Protein AF-A0AAV6I9L0-F1 (afdb_monomer_lite)

Radius of gyration: 26.24 Å; chains: 1; bounding box: 48×73×58 Å

Foldseek 3Di:
DDPVVVVVVVVPDDPVVCVVVVVVVVVVVVVVVVVVVPPDPPPDPPVQQDDQAQLQLLLVLLVPADPLLLVLCVVLQQNLQSPRPDRDDDSVVVVQQVVQADPVQCWGCDPNDTDRDDLVNVCVNRRHDSDDDDFFLDDDVVLCVVVCVLQVHDPFGFRQLVSLSVCSNPDNDNDLNNQLSSVQNCCCNPVPPDPDRGGGSSCSSRSCVSPVVPD

Sequence (215 aa):
MSMSEIREKWKALGDKAKQKYIEKAKLSSEAYKEQKVKVDPQENSKETFITRTQLKTACDIIRNLEPQQVESVKAMGFGGLLRLKCTRLDRKLCEQLVSKFDPISLCLYVHGKSPIITPLDVHHILGLPCEGKRVILKGDISEILPLCETHCVGAQGSIPLRHLEKYVRNTEDNDDNFKVAFVLFIMGAVLCPTSELGVNRRFLHAVRTCLLLVN

pLDDT: mean 86.22, std 11.5, range [42.28, 97.81]

Secondary structure (DSSP, 8-state):
--HHHHHHHHHHS-HHHHHHHHHHHHHHHHHHHHHHHTS-TTS-----------HHHHHHHHHT--HHHHHHHHHTT-TTGGG-------HHHHHHHHHTEETTTTEE-BTTB-PBP-HHHHHHHH----SSSPPP----GGGTHHHHHHTT--TT-EEEHHHHHHHHHH----SHHHHHHHHHHHIIIIIS--SSSEEETTHHHHHIIIIIS--

Structure (mmCIF, N/CA/C/O backbone):
data_AF-A0AAV6I9L0-F1
#
_entry.id   AF-A0AAV6I9L0-F1
#
loop_
_atom_site.group_PDB
_atom_site.id
_atom_site.type_symbol
_atom_site.label_atom_id
_atom_site.label_alt_id
_atom_site.label_comp_id
_atom_site.label_asym_id
_atom_site.label_entity_id
_atom_site.label_seq_id
_atom_site.pdbx_PDB_ins_code
_atom_site.Cartn_x
_atom_site.Cartn_y
_atom_site.Cartn_z
_atom_site.occupancy
_atom_site.B_iso_or_equiv
_atom_site.auth_seq_id
_atom_site.auth_comp_id
_atom_site.auth_asym_id
_atom_site.auth_atom_id
_atom_site.pdbx_PDB_model_num
ATOM 1 N N . MET A 1 1 ? -24.968 45.750 12.662 1.00 60.75 1 MET A N 1
ATOM 2 C CA . MET A 1 1 ? -23.624 46.172 13.103 1.00 60.75 1 MET A CA 1
ATOM 3 C C . MET A 1 1 ? -22.648 45.104 12.647 1.00 60.75 1 MET A C 1
ATOM 5 O O . MET A 1 1 ? -22.862 43.941 12.974 1.00 60.75 1 MET A O 1
ATOM 9 N N . SER A 1 2 ? -21.677 45.459 11.816 1.00 83.56 2 SER A N 1
ATOM 10 C CA . SER A 1 2 ? -20.717 44.508 11.243 1.00 83.56 2 SER A CA 1
ATOM 11 C C . SER A 1 2 ? -19.644 44.097 12.267 1.00 83.56 2 SER A C 1
ATOM 13 O O . SER A 1 2 ? -19.413 44.783 13.265 1.00 83.56 2 SER A O 1
ATOM 15 N N . MET A 1 3 ? -18.969 42.964 12.041 1.00 74.25 3 MET A N 1
ATOM 16 C CA . MET A 1 3 ? -17.886 42.491 12.924 1.00 74.25 3 MET A CA 1
ATOM 17 C C . MET A 1 3 ? -16.725 43.491 13.025 1.00 74.25 3 MET A C 1
ATOM 19 O O . MET A 1 3 ? -16.095 43.606 14.078 1.00 74.25 3 MET A O 1
ATOM 23 N N . SER A 1 4 ? -16.464 44.243 11.954 1.00 82.38 4 SER A N 1
ATOM 24 C CA . SER A 1 4 ? -15.479 45.326 11.941 1.00 82.38 4 SER A CA 1
ATOM 25 C C . SER A 1 4 ? -15.913 46.495 12.831 1.00 82.38 4 SER A C 1
ATOM 27 O O . SER A 1 4 ? -15.122 46.948 13.654 1.00 82.38 4 SER A O 1
ATOM 29 N N . GLU A 1 5 ? -17.177 46.922 12.764 1.00 88.31 5 GLU A N 1
ATOM 30 C CA . GLU A 1 5 ? -17.724 47.982 13.630 1.00 88.31 5 GLU A CA 1
ATOM 31 C C . GLU A 1 5 ? -17.700 47.607 15.118 1.00 88.31 5 GLU A C 1
ATOM 33 O O . GLU A 1 5 ? -17.384 48.442 15.966 1.00 88.31 5 GLU A O 1
ATOM 38 N N . ILE A 1 6 ? -18.015 46.351 15.453 1.00 86.56 6 ILE A N 1
ATOM 39 C CA . ILE A 1 6 ? -17.949 45.843 16.834 1.00 86.56 6 ILE A CA 1
ATOM 40 C C . ILE A 1 6 ? -16.511 45.912 17.358 1.00 86.56 6 ILE A C 1
ATOM 42 O O . ILE A 1 6 ? -16.283 46.338 18.492 1.00 86.56 6 ILE A O 1
ATOM 46 N N . ARG A 1 7 ? -15.535 45.521 16.530 1.00 84.88 7 ARG A N 1
ATOM 47 C CA . ARG A 1 7 ? -14.116 45.509 16.898 1.00 84.88 7 ARG A CA 1
ATOM 48 C C . ARG A 1 7 ? -13.577 46.912 17.161 1.00 84.88 7 ARG A C 1
ATOM 50 O O . ARG A 1 7 ? -12.849 47.099 18.134 1.00 84.88 7 ARG A O 1
ATOM 57 N N . GLU A 1 8 ? -13.942 47.887 16.337 1.00 89.50 8 GLU A N 1
ATOM 58 C CA . GLU A 1 8 ? -13.507 49.275 16.531 1.00 89.50 8 GLU A CA 1
ATOM 59 C C . GLU A 1 8 ? -14.165 49.909 17.763 1.00 89.50 8 GLU A C 1
ATOM 61 O O . GLU A 1 8 ? -13.477 50.510 18.589 1.00 89.50 8 GLU A O 1
ATOM 66 N N . LYS A 1 9 ? -15.461 49.657 17.989 1.00 88.56 9 LYS A N 1
ATOM 67 C CA . LYS A 1 9 ? -16.139 50.071 19.229 1.00 88.56 9 LYS A CA 1
ATOM 68 C C . LYS A 1 9 ? -15.516 49.433 20.473 1.00 88.56 9 LYS A C 1
ATOM 70 O O . LYS A 1 9 ? -15.388 50.099 21.495 1.00 88.56 9 LYS A O 1
ATOM 75 N N . TRP A 1 10 ? -15.083 48.173 20.394 1.00 87.06 10 TRP A N 1
ATOM 76 C CA . TRP A 1 10 ? -14.377 47.507 21.491 1.00 87.06 10 TRP A CA 1
ATOM 77 C C . TRP A 1 10 ? -13.022 48.151 21.795 1.00 87.06 10 TRP A C 1
ATOM 79 O O . TRP A 1 10 ? -12.683 48.352 22.961 1.00 87.06 10 TRP A O 1
ATOM 89 N N . LYS A 1 11 ? -12.245 48.506 20.765 1.00 89.50 11 LYS A N 1
ATOM 90 C CA . LYS A 1 11 ? -10.953 49.185 20.947 1.00 89.50 11 LYS A CA 1
ATOM 91 C C . LYS A 1 11 ? -11.118 50.552 21.609 1.00 89.50 11 LYS A C 1
ATOM 93 O O . LYS A 1 11 ? -10.341 50.858 22.508 1.00 89.50 11 LYS A O 1
ATOM 98 N N . ALA A 1 12 ? -12.151 51.303 21.223 1.00 90.12 12 ALA A N 1
ATOM 99 C CA . ALA A 1 12 ? -12.450 52.636 21.745 1.00 90.12 12 ALA A CA 1
ATOM 100 C C . ALA A 1 12 ? -12.989 52.659 23.193 1.00 90.12 12 ALA A C 1
ATOM 102 O O . ALA A 1 12 ? -13.044 53.723 23.807 1.00 90.12 12 ALA A O 1
ATOM 103 N N . LEU A 1 13 ? -13.388 51.515 23.765 1.00 90.06 13 LEU A N 1
ATOM 104 C CA . LEU A 1 13 ? -13.828 51.440 25.164 1.00 90.06 13 LEU A CA 1
ATOM 105 C C . LEU A 1 13 ? -12.639 51.560 26.132 1.00 90.06 13 LEU A C 1
ATOM 107 O O . LEU A 1 13 ? -11.637 50.856 25.993 1.00 90.06 13 LEU A O 1
ATOM 111 N N . GLY A 1 14 ? -12.788 52.391 27.165 1.00 87.44 14 GLY A N 1
ATOM 112 C CA . GLY A 1 14 ? -11.835 52.471 28.276 1.00 87.44 14 GLY A CA 1
ATOM 113 C C . GLY A 1 14 ? -11.873 51.238 29.188 1.00 87.44 14 GLY A C 1
ATOM 114 O O . GLY A 1 14 ? -12.862 50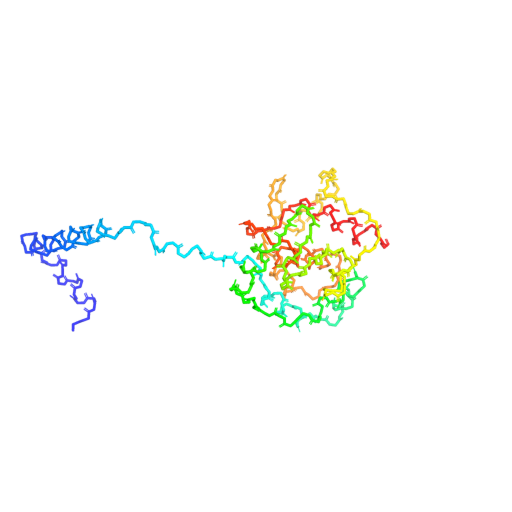.499 29.225 1.00 87.44 14 GLY A O 1
ATOM 115 N N . ASP A 1 15 ? -10.812 51.032 29.966 1.00 83.19 15 ASP A N 1
ATOM 116 C CA . ASP A 1 15 ? -10.597 49.801 30.746 1.00 83.19 15 ASP A CA 1
ATOM 117 C C . ASP A 1 15 ? -11.713 49.516 31.760 1.00 83.19 15 ASP A C 1
ATOM 119 O O . ASP A 1 15 ? -12.193 48.386 31.857 1.00 83.19 15 ASP A O 1
ATOM 123 N N . LYS A 1 16 ? -12.236 50.553 32.433 1.00 85.31 16 LYS A N 1
ATOM 124 C CA . LYS A 1 16 ? -13.390 50.420 33.345 1.00 85.31 16 LYS A CA 1
ATOM 125 C C . LYS A 1 16 ? -14.644 49.885 32.647 1.00 85.31 16 LYS A C 1
ATOM 127 O O . LYS A 1 16 ? -15.387 49.108 33.237 1.00 85.31 16 LYS A O 1
ATOM 132 N N . ALA A 1 17 ? -14.881 50.278 31.395 1.00 84.81 17 ALA A N 1
ATOM 133 C CA . ALA A 1 17 ? -16.043 49.823 30.635 1.00 84.81 17 ALA A CA 1
ATOM 134 C C . ALA A 1 17 ? -15.852 48.395 30.097 1.00 84.81 17 ALA A C 1
ATOM 136 O O . ALA A 1 17 ? -16.816 47.632 30.020 1.00 84.81 17 ALA A O 1
ATOM 137 N N . LYS A 1 18 ? -14.608 48.006 29.780 1.00 90.19 18 LYS A N 1
ATOM 138 C CA . LYS A 1 18 ? -14.242 46.629 29.401 1.00 90.19 18 LYS A CA 1
ATOM 139 C C . LYS A 1 18 ? -14.365 45.653 30.572 1.00 90.19 18 LYS A C 1
ATOM 141 O O . LYS A 1 18 ? -14.729 44.497 30.352 1.00 90.19 18 LYS A O 1
ATOM 146 N N . GLN A 1 19 ? -14.138 46.120 31.801 1.00 89.75 19 GLN A N 1
ATOM 147 C CA . GLN A 1 19 ? -14.126 45.291 33.008 1.00 89.75 19 GLN A CA 1
ATOM 148 C C . GLN A 1 19 ? -15.400 44.454 33.183 1.00 89.75 19 GLN A C 1
ATOM 150 O O . GLN A 1 19 ? -15.307 43.255 33.431 1.00 89.75 19 GLN A O 1
ATOM 155 N N . LYS A 1 20 ? -16.581 45.040 32.943 1.00 91.62 20 LYS A N 1
ATOM 156 C CA . LYS A 1 20 ? -17.872 44.332 33.031 1.00 91.62 20 LYS A CA 1
ATOM 157 C C . LYS A 1 20 ? -17.961 43.134 32.075 1.00 91.62 20 LYS A C 1
ATOM 159 O O . LYS A 1 20 ? -18.544 42.105 32.410 1.00 91.62 20 LYS A O 1
ATOM 164 N N . TYR A 1 21 ? -17.398 43.256 30.874 1.00 89.44 21 TYR A N 1
ATOM 165 C CA . TYR A 1 21 ? -17.397 42.174 29.885 1.00 89.44 21 TYR A CA 1
ATOM 166 C C . TYR A 1 21 ? -16.369 41.098 30.230 1.00 89.44 21 TYR A C 1
ATOM 168 O O . TYR A 1 21 ? -16.647 39.913 30.063 1.00 89.44 21 TYR A O 1
ATOM 176 N N . ILE A 1 22 ? -15.208 41.507 30.747 1.00 88.44 22 ILE A N 1
ATOM 177 C CA . ILE A 1 22 ? -14.152 40.596 31.202 1.00 88.44 22 ILE A CA 1
ATOM 178 C C . ILE A 1 22 ? -14.647 39.760 32.386 1.00 88.44 22 ILE A C 1
ATOM 180 O O . ILE A 1 22 ? -14.461 38.547 32.399 1.00 88.44 22 ILE A O 1
ATOM 184 N N . GLU A 1 23 ? -15.318 40.382 33.352 1.00 91.62 23 GLU A N 1
ATOM 185 C CA . GLU A 1 23 ? -15.897 39.701 34.511 1.00 91.62 23 GLU A CA 1
ATOM 186 C C . GLU A 1 23 ? -16.984 38.705 34.091 1.00 91.62 23 GLU A C 1
ATOM 188 O O . GLU A 1 23 ? -16.944 37.540 34.482 1.00 91.62 23 GLU A O 1
ATOM 193 N N . LYS A 1 24 ? -17.884 39.105 33.183 1.00 91.69 24 LYS A N 1
ATOM 194 C CA . LYS A 1 24 ? -18.888 38.195 32.614 1.00 91.69 24 LYS A CA 1
ATOM 195 C C . LYS A 1 24 ? -18.252 37.015 31.865 1.00 91.69 24 LYS A C 1
ATOM 197 O O . LYS A 1 24 ? -18.750 35.895 31.956 1.00 91.69 24 LYS A O 1
ATOM 202 N N . ALA A 1 25 ? -17.153 37.245 31.146 1.00 88.94 25 ALA A N 1
ATOM 203 C CA . ALA A 1 25 ? -16.408 36.187 30.466 1.00 88.94 25 ALA A CA 1
ATOM 204 C C . ALA A 1 25 ? -15.718 35.232 31.455 1.00 88.94 25 ALA A C 1
ATOM 206 O O . ALA A 1 25 ? -15.715 34.024 31.222 1.00 88.94 25 ALA A O 1
ATOM 207 N N . LYS A 1 26 ? -15.182 35.746 32.572 1.00 91.69 26 LYS A N 1
ATOM 208 C CA . LYS A 1 26 ? -14.617 34.924 33.654 1.00 91.69 26 LYS A CA 1
ATOM 209 C C . LYS A 1 26 ? -15.680 34.044 34.307 1.00 91.69 26 LYS A C 1
ATOM 211 O O . LYS A 1 26 ? -15.499 32.832 34.322 1.00 91.69 26 LYS A O 1
ATOM 216 N N . LEU A 1 27 ? -16.813 34.623 34.708 1.00 90.25 27 LEU A N 1
ATOM 217 C CA . LEU A 1 27 ? -17.941 33.879 35.284 1.00 90.25 27 LEU A CA 1
ATOM 218 C C . LEU A 1 27 ? -18.456 32.792 34.328 1.00 90.25 27 LEU A C 1
ATOM 220 O O . LEU A 1 27 ? -18.696 31.659 34.732 1.00 90.25 27 LEU A O 1
ATOM 224 N N . SER A 1 28 ? -18.569 33.104 33.033 1.00 86.62 28 SER A N 1
ATOM 225 C CA . SER A 1 28 ? -18.955 32.114 32.020 1.00 86.62 28 SER A CA 1
ATOM 226 C C . SER A 1 28 ? -17.911 31.003 31.843 1.00 86.62 28 SER A C 1
ATOM 228 O O . SER A 1 28 ? -18.279 29.865 31.556 1.00 86.62 28 SER A O 1
ATOM 230 N N . SER A 1 29 ? -16.621 31.319 31.983 1.00 83.69 29 SER A N 1
ATOM 231 C CA . SER A 1 29 ? -15.520 30.350 31.911 1.00 83.69 29 SER A CA 1
ATOM 232 C C . SER A 1 29 ? -15.508 29.422 33.126 1.00 83.69 29 SER A C 1
ATOM 234 O O . SER A 1 29 ? -15.312 28.216 32.982 1.00 83.69 29 SER A O 1
ATOM 236 N N . GLU A 1 30 ? -15.770 29.960 34.315 1.00 87.75 30 GLU A N 1
ATOM 237 C CA . GLU A 1 30 ? -15.902 29.201 35.562 1.00 87.75 30 GLU A CA 1
ATOM 238 C C . GLU A 1 30 ? -17.118 28.269 35.516 1.00 87.75 30 GLU A C 1
ATOM 240 O O . GLU A 1 30 ? -16.960 27.068 35.725 1.00 87.75 30 GLU A O 1
ATOM 245 N N . ALA A 1 31 ? -18.282 28.763 35.084 1.00 85.38 31 ALA A N 1
ATOM 246 C CA . ALA A 1 31 ? -19.476 27.937 34.891 1.00 85.38 31 ALA A CA 1
ATOM 247 C C . ALA A 1 31 ? -19.258 26.796 33.874 1.00 85.38 31 ALA A C 1
ATOM 249 O O . ALA A 1 31 ? -19.719 25.672 34.082 1.00 85.38 31 ALA A O 1
ATOM 250 N N . TYR A 1 32 ? -18.516 27.049 32.787 1.00 79.00 32 TYR A N 1
ATOM 251 C CA . TYR A 1 32 ? -18.143 26.009 31.821 1.00 79.00 32 TYR A CA 1
ATOM 252 C C . TYR A 1 32 ? -17.208 24.957 32.434 1.00 79.00 32 TYR A C 1
ATOM 254 O O . TYR A 1 32 ? -17.380 23.763 32.188 1.00 79.00 32 TYR A O 1
ATOM 262 N N . LYS A 1 33 ? -16.233 25.372 33.256 1.00 81.38 33 LYS A N 1
ATOM 263 C CA . LYS A 1 33 ? -15.344 24.446 33.978 1.00 81.38 33 LYS A CA 1
ATOM 264 C C . LYS A 1 33 ? -16.124 23.585 34.970 1.00 81.38 33 LYS A C 1
ATOM 266 O O . LYS A 1 33 ? -15.912 22.378 34.990 1.00 81.38 33 LYS A O 1
ATOM 271 N N . GLU A 1 34 ? -17.052 24.166 35.725 1.00 76.81 34 GLU A N 1
ATOM 272 C CA . GLU A 1 34 ? -17.903 23.429 36.668 1.00 76.81 34 GLU A CA 1
ATOM 273 C C . GLU A 1 34 ? -18.828 22.425 35.972 1.00 76.81 34 GLU A C 1
ATOM 275 O O . GLU A 1 34 ? -19.003 21.310 36.464 1.00 76.81 34 GLU A O 1
ATOM 280 N N . GLN A 1 35 ? -19.379 22.769 34.802 1.00 70.44 35 GLN A N 1
ATOM 281 C CA . GLN A 1 35 ? -20.121 21.809 33.977 1.00 70.44 35 GLN A CA 1
ATOM 282 C C . GLN A 1 35 ? -19.226 20.670 33.482 1.00 70.44 35 GLN A C 1
ATOM 284 O O . GLN A 1 35 ? -19.643 19.515 33.508 1.00 70.44 35 GLN A O 1
ATOM 289 N N . LYS A 1 36 ? -17.987 20.969 33.074 1.00 61.16 36 LYS A N 1
ATOM 290 C CA . LYS A 1 36 ? -17.027 19.962 32.600 1.00 61.16 36 LYS A CA 1
ATOM 291 C C . LYS A 1 36 ? -16.592 18.981 33.692 1.00 61.16 36 LYS A C 1
ATOM 293 O O . LYS A 1 36 ? -16.341 17.826 33.381 1.00 61.16 36 LYS A O 1
ATOM 298 N N . VAL A 1 37 ? -16.509 19.432 34.946 1.00 59.19 37 VAL A N 1
ATOM 299 C CA . VAL A 1 37 ? -16.137 18.594 36.103 1.00 59.19 37 VAL A CA 1
ATOM 300 C C . VAL A 1 37 ? -17.264 17.628 36.500 1.00 59.19 37 VAL A C 1
ATOM 302 O O . VAL A 1 37 ? -16.989 16.584 37.077 1.00 59.19 37 VAL A O 1
ATOM 305 N N . LYS A 1 38 ? -18.526 17.934 36.163 1.00 56.81 38 LYS A N 1
ATOM 306 C CA . LYS A 1 38 ? -19.691 17.076 36.460 1.00 56.81 38 LYS A CA 1
ATOM 307 C C . LYS A 1 38 ? -19.966 15.994 35.411 1.00 56.81 38 LYS A C 1
ATOM 309 O O . LYS A 1 38 ? -20.842 15.164 35.629 1.00 56.81 38 LYS A O 1
ATOM 314 N N . VAL A 1 39 ? -19.257 16.001 34.282 1.00 51.09 39 VAL A N 1
ATOM 315 C CA . VAL A 1 39 ? -19.327 14.911 33.304 1.00 51.09 39 VAL A CA 1
ATOM 316 C C . VAL A 1 39 ? -18.312 13.856 33.726 1.00 51.09 39 VAL A C 1
ATOM 318 O O . VAL A 1 39 ? -17.108 14.075 33.611 1.00 51.09 39 VAL A O 1
ATOM 321 N N . ASP A 1 40 ? -18.812 12.740 34.249 1.00 45.75 40 ASP A N 1
ATOM 322 C CA . ASP A 1 40 ? -18.020 11.561 34.594 1.00 45.75 40 ASP A CA 1
ATOM 323 C C . ASP A 1 40 ? -17.122 11.151 33.399 1.00 45.75 40 ASP A C 1
ATOM 325 O O . ASP A 1 40 ? -17.637 10.978 32.286 1.00 45.75 40 ASP A O 1
ATOM 329 N N . PRO A 1 41 ? -15.788 11.030 33.560 1.00 50.59 41 PRO A N 1
ATOM 330 C CA . PRO A 1 41 ? -14.880 10.690 32.464 1.00 50.59 41 PRO A CA 1
ATOM 331 C C . PRO A 1 41 ? -15.111 9.311 31.825 1.00 50.59 41 PRO A C 1
ATOM 333 O O . PRO A 1 41 ? -14.480 9.023 30.808 1.00 50.59 41 PRO A O 1
ATOM 336 N N . GLN A 1 42 ? -15.957 8.447 32.396 1.00 53.12 42 GLN A N 1
ATOM 337 C CA . GLN A 1 42 ? -15.999 7.029 32.025 1.00 53.12 42 GLN A CA 1
ATOM 338 C C . GLN A 1 42 ? -17.011 6.592 30.954 1.00 53.12 42 GLN A C 1
ATOM 340 O O . GLN A 1 42 ? -17.016 5.409 30.633 1.00 53.12 42 GLN A O 1
ATOM 345 N N . GLU A 1 43 ? -17.795 7.467 30.309 1.00 50.22 43 GLU A N 1
ATOM 346 C CA . GLU A 1 43 ? -18.837 6.960 29.383 1.00 50.22 43 GLU A CA 1
ATOM 347 C C . GLU A 1 43 ? -18.986 7.648 28.016 1.00 50.22 43 GLU A C 1
ATOM 349 O O . GLU A 1 43 ? -20.038 7.563 27.385 1.00 50.22 43 GLU A O 1
ATOM 354 N N . ASN A 1 44 ? -17.944 8.302 27.481 1.00 43.72 44 ASN A N 1
ATOM 355 C CA . ASN A 1 44 ? -18.025 8.793 26.093 1.00 43.72 44 ASN A CA 1
ATOM 356 C C . ASN A 1 44 ? -16.704 8.977 25.330 1.00 43.72 44 ASN A C 1
ATOM 358 O O . ASN A 1 44 ? -16.652 9.756 24.375 1.00 43.72 44 ASN A O 1
ATOM 362 N N . SER A 1 45 ? -15.643 8.227 25.639 1.00 47.38 45 SER A N 1
ATOM 363 C CA . SER A 1 45 ? -14.615 8.009 24.617 1.00 47.38 45 SER A CA 1
ATOM 364 C C . SER A 1 45 ? -15.124 6.930 23.665 1.00 47.38 45 SER A C 1
ATOM 366 O O . SER A 1 45 ? -14.767 5.761 23.781 1.00 47.38 45 SER A O 1
ATOM 368 N N . LYS A 1 46 ? -15.978 7.305 22.706 1.00 55.97 46 LYS A N 1
ATOM 369 C CA . LYS A 1 46 ? -16.078 6.521 21.471 1.00 55.97 46 LYS A CA 1
ATOM 370 C C . LYS A 1 46 ? -14.687 6.566 20.852 1.00 55.97 46 LYS A C 1
ATOM 372 O O . LYS A 1 46 ? -14.375 7.529 20.152 1.00 55.97 46 LYS A O 1
ATOM 377 N N . GLU A 1 47 ? -13.830 5.605 21.188 1.00 55.91 47 GLU A N 1
ATOM 378 C CA . GLU A 1 47 ? -12.543 5.435 20.532 1.00 55.91 47 GLU A CA 1
ATOM 379 C C . GLU A 1 47 ? -12.844 5.312 19.046 1.00 55.91 47 GLU A C 1
ATOM 381 O O . GLU A 1 47 ? -13.452 4.355 18.573 1.00 55.91 47 GLU A O 1
ATOM 386 N N . THR A 1 48 ? -12.558 6.372 18.297 1.00 61.72 48 THR A N 1
ATOM 387 C CA . THR A 1 48 ? -12.883 6.376 16.882 1.00 61.72 48 THR A CA 1
ATOM 388 C C . THR A 1 48 ? -11.925 5.410 16.209 1.00 61.72 48 THR A C 1
ATOM 390 O O . THR A 1 48 ? -10.725 5.677 16.175 1.00 61.72 48 THR A O 1
ATOM 393 N N . PHE A 1 49 ? -12.440 4.316 15.650 1.00 72.50 49 PHE A N 1
ATOM 394 C CA . PHE A 1 49 ? -11.673 3.451 14.761 1.00 72.50 49 PHE A CA 1
ATOM 395 C C . PHE A 1 49 ? -11.189 4.278 13.555 1.00 72.50 49 PHE A C 1
ATOM 397 O O . PHE A 1 49 ? -11.971 4.663 12.675 1.00 72.50 49 PHE A O 1
ATOM 404 N N . ILE A 1 50 ? -9.900 4.633 13.549 1.00 74.69 50 ILE A N 1
ATOM 405 C CA . ILE A 1 50 ? -9.270 5.440 12.498 1.00 74.69 50 ILE A CA 1
ATOM 406 C C . ILE A 1 50 ? -8.589 4.506 11.503 1.00 74.69 50 ILE A C 1
ATOM 408 O O . ILE A 1 50 ? -7.674 3.764 11.846 1.00 74.69 50 ILE A O 1
ATOM 412 N N . THR A 1 51 ? -8.972 4.616 10.233 1.00 79.56 51 THR A N 1
ATOM 413 C CA . THR A 1 51 ? -8.273 3.958 9.126 1.00 79.56 51 THR A CA 1
ATOM 414 C C . THR A 1 51 ? -7.318 4.949 8.468 1.00 79.56 51 THR A C 1
ATOM 416 O O . THR A 1 51 ? -7.743 6.042 8.086 1.00 79.56 51 THR A O 1
ATOM 419 N N . ARG A 1 52 ? -6.054 4.572 8.266 1.00 83.56 52 ARG A N 1
ATOM 420 C CA . ARG A 1 52 ? -5.081 5.374 7.495 1.00 83.56 52 ARG A CA 1
ATOM 421 C C . ARG A 1 52 ? -5.074 5.070 5.995 1.00 83.56 52 ARG A C 1
ATOM 423 O O . ARG A 1 52 ? -4.384 5.743 5.242 1.00 83.56 52 ARG A O 1
ATOM 430 N N . THR A 1 53 ? -5.876 4.098 5.570 1.00 86.00 53 THR A N 1
ATOM 431 C CA . THR A 1 53 ? -6.017 3.723 4.163 1.00 86.00 53 THR A CA 1
ATOM 432 C C . THR A 1 53 ? -6.518 4.909 3.320 1.00 86.00 53 THR A C 1
ATOM 434 O O . THR A 1 53 ? -7.439 5.626 3.719 1.00 86.00 53 THR A O 1
ATOM 437 N N . GLN A 1 54 ? -5.949 5.095 2.132 1.00 90.62 54 GLN A N 1
ATOM 438 C CA . GLN A 1 54 ? -6.314 6.126 1.156 1.00 90.62 54 GLN A CA 1
ATOM 439 C C . GLN A 1 54 ? -7.004 5.507 -0.070 1.00 90.62 54 GLN A C 1
ATOM 441 O O . GLN A 1 54 ? -6.695 5.834 -1.213 1.00 90.62 54 GLN A O 1
ATOM 446 N N . LEU A 1 55 ? -7.963 4.604 0.165 1.00 91.81 55 LEU A N 1
ATOM 447 C CA . LEU A 1 55 ? -8.655 3.833 -0.879 1.00 91.81 55 LEU A CA 1
ATOM 448 C C . LEU A 1 55 ? -9.266 4.698 -1.982 1.00 91.81 55 LEU A C 1
ATOM 450 O O . LEU A 1 55 ? -9.151 4.357 -3.156 1.00 91.81 55 LEU A O 1
ATOM 454 N N . LYS A 1 56 ? -9.899 5.822 -1.621 1.00 94.19 56 LYS A N 1
ATOM 455 C CA . LYS A 1 56 ? -10.440 6.760 -2.609 1.00 94.19 56 LYS A CA 1
ATOM 456 C C . LYS A 1 56 ? -9.331 7.278 -3.528 1.00 94.19 56 LYS A C 1
ATOM 458 O O . LYS A 1 56 ? -9.445 7.130 -4.737 1.00 94.19 56 LYS A O 1
ATOM 463 N N . THR A 1 57 ? -8.256 7.809 -2.949 1.00 94.62 57 THR A N 1
ATOM 464 C CA . THR A 1 57 ? -7.099 8.325 -3.690 1.00 94.62 57 THR A CA 1
ATOM 465 C C . THR A 1 57 ? -6.482 7.256 -4.585 1.00 94.62 57 THR A C 1
ATOM 467 O O . THR A 1 57 ? -6.209 7.526 -5.750 1.00 94.62 57 THR A O 1
ATOM 470 N N . ALA A 1 58 ? -6.317 6.034 -4.072 1.00 95.44 58 ALA A N 1
ATOM 471 C CA . ALA A 1 58 ? -5.779 4.921 -4.843 1.00 95.44 58 ALA A CA 1
ATOM 472 C C . ALA A 1 58 ? -6.681 4.534 -6.019 1.00 95.44 58 ALA A C 1
ATOM 474 O O . ALA A 1 58 ? -6.193 4.410 -7.137 1.00 95.44 58 ALA A O 1
ATOM 475 N N . CYS A 1 59 ? -7.994 4.421 -5.803 1.00 95.62 59 CYS A N 1
ATOM 476 C CA . CYS A 1 59 ? -8.943 4.179 -6.890 1.00 95.62 59 CYS A CA 1
ATOM 477 C C . CYS A 1 59 ? -8.916 5.305 -7.931 1.00 95.62 59 CYS A C 1
ATOM 479 O O . CYS A 1 59 ? -9.026 5.040 -9.123 1.00 95.62 59 CYS A O 1
ATOM 481 N N . ASP A 1 60 ? -8.791 6.557 -7.491 1.00 95.69 60 ASP A N 1
ATOM 482 C CA . ASP A 1 60 ? -8.738 7.706 -8.392 1.00 95.69 60 ASP A CA 1
ATOM 483 C C . ASP A 1 60 ? -7.448 7.699 -9.222 1.00 95.69 60 ASP A C 1
ATOM 485 O O . ASP A 1 60 ? -7.507 7.990 -10.408 1.00 95.69 60 ASP A O 1
ATOM 489 N N . ILE A 1 61 ? -6.301 7.323 -8.652 1.00 96.31 61 ILE A N 1
ATOM 490 C CA . ILE A 1 61 ? -5.061 7.126 -9.421 1.00 96.31 61 ILE A CA 1
ATOM 491 C C . ILE A 1 61 ? -5.223 5.993 -10.431 1.00 96.31 61 ILE A C 1
ATOM 493 O O . ILE A 1 61 ? -4.990 6.199 -11.613 1.00 96.31 61 ILE A O 1
ATOM 497 N N . ILE A 1 62 ? -5.678 4.822 -9.979 1.00 96.19 62 ILE A N 1
ATOM 498 C CA . ILE A 1 62 ? -5.808 3.620 -10.813 1.00 96.19 62 ILE A CA 1
ATOM 499 C C . ILE A 1 62 ? -6.692 3.871 -12.042 1.00 96.19 62 ILE A C 1
ATOM 501 O O . ILE A 1 62 ? -6.388 3.381 -13.125 1.00 96.19 62 ILE A O 1
ATOM 505 N N . ARG A 1 63 ? -7.776 4.643 -11.892 1.00 95.62 63 ARG A N 1
ATOM 506 C CA . ARG A 1 63 ? -8.686 4.979 -13.001 1.00 95.62 63 ARG A CA 1
ATOM 507 C C . ARG A 1 63 ? -8.090 5.927 -14.038 1.00 95.62 63 ARG A C 1
ATOM 509 O O . ARG A 1 63 ? -8.609 5.961 -15.145 1.00 95.62 63 ARG A O 1
ATOM 516 N N . ASN A 1 64 ? -7.074 6.702 -13.667 1.00 96.19 64 ASN A N 1
ATOM 517 C CA . ASN A 1 64 ? -6.450 7.710 -14.524 1.00 96.19 64 ASN A CA 1
ATOM 518 C C . ASN A 1 64 ? -5.052 7.283 -15.002 1.00 96.19 64 ASN A C 1
ATOM 520 O O . ASN A 1 64 ? -4.294 8.129 -15.456 1.00 96.19 64 ASN A O 1
ATOM 524 N N . LEU A 1 65 ? -4.691 6.003 -14.861 1.00 97.31 65 LEU A N 1
ATOM 525 C CA . LEU A 1 65 ? -3.454 5.484 -15.437 1.00 97.31 65 LEU A CA 1
ATOM 526 C C . LEU A 1 65 ? -3.563 5.436 -16.961 1.00 97.31 65 LEU A C 1
ATOM 528 O O . LEU A 1 65 ? -4.569 4.968 -17.501 1.00 97.31 65 LEU A O 1
ATOM 532 N N . GLU A 1 66 ? -2.490 5.833 -17.634 1.00 97.00 66 GLU A N 1
ATOM 533 C CA . GLU A 1 66 ? -2.375 5.712 -19.083 1.00 97.00 66 GLU A CA 1
ATOM 534 C C . GLU A 1 66 ? -2.350 4.235 -19.517 1.00 97.00 66 GLU A C 1
ATOM 536 O O . GLU A 1 66 ? -1.904 3.366 -18.756 1.00 97.00 66 GLU A O 1
ATOM 541 N N . PRO A 1 67 ? -2.763 3.895 -20.754 1.00 97.31 67 PRO A N 1
ATOM 542 C CA . PRO A 1 67 ? -2.790 2.508 -21.221 1.00 97.31 67 PRO A CA 1
ATOM 543 C C . PRO A 1 67 ? -1.450 1.777 -21.053 1.00 97.31 67 PRO A C 1
ATOM 545 O O . PRO A 1 67 ? -1.415 0.617 -20.647 1.00 97.31 67 PRO A O 1
ATOM 548 N N . GLN A 1 68 ? -0.333 2.466 -21.296 1.00 97.50 68 GLN A N 1
ATOM 549 C CA . GLN A 1 68 ? 1.005 1.890 -21.144 1.00 97.50 68 GLN A CA 1
ATOM 550 C C . GLN A 1 68 ? 1.385 1.648 -19.673 1.00 97.50 68 GLN A C 1
ATOM 552 O O . GLN A 1 68 ? 2.060 0.667 -19.359 1.00 97.50 68 GLN A O 1
ATOM 557 N N . GLN A 1 69 ? 0.926 2.508 -18.760 1.00 97.81 69 GLN A N 1
ATOM 558 C CA . GLN A 1 69 ? 1.096 2.342 -17.315 1.00 97.81 69 GLN A CA 1
ATOM 559 C C . GLN A 1 69 ? 0.249 1.177 -16.791 1.00 97.81 69 GLN A C 1
ATOM 561 O O . GLN A 1 69 ? 0.713 0.397 -15.959 1.00 97.81 69 GLN A O 1
ATOM 566 N N . VAL A 1 70 ? -0.970 1.012 -17.313 1.00 97.69 70 VAL A N 1
ATOM 567 C CA . VAL A 1 70 ? -1.847 -0.131 -17.019 1.00 97.69 70 VAL A CA 1
ATOM 568 C C . VAL A 1 70 ? -1.170 -1.453 -17.382 1.00 97.69 70 VAL A C 1
ATOM 570 O O . VAL A 1 70 ? -1.188 -2.386 -16.574 1.00 97.69 70 VAL A O 1
ATOM 573 N N . GLU A 1 71 ? -0.542 -1.537 -18.556 1.00 97.50 71 GLU A N 1
ATOM 574 C CA . GLU A 1 71 ? 0.211 -2.731 -18.952 1.00 97.50 71 GLU A CA 1
ATOM 575 C C . GLU A 1 71 ? 1.427 -2.968 -18.049 1.00 97.50 71 GLU A C 1
ATOM 577 O O . GLU A 1 71 ? 1.624 -4.098 -17.601 1.00 97.50 71 GLU A O 1
ATOM 582 N N . SER A 1 72 ? 2.166 -1.923 -17.657 1.00 95.94 72 SER A N 1
ATOM 583 C CA . SER A 1 72 ? 3.237 -2.056 -16.655 1.00 95.94 72 SER A CA 1
ATOM 584 C C . SER A 1 72 ? 2.715 -2.604 -15.320 1.00 95.94 72 SER A C 1
ATOM 586 O O . SER A 1 72 ? 3.321 -3.509 -14.746 1.00 95.94 72 SER A O 1
ATOM 588 N N . VAL A 1 73 ? 1.562 -2.132 -14.830 1.00 96.00 73 VAL A N 1
ATOM 589 C CA . VAL A 1 73 ? 0.943 -2.639 -13.589 1.00 96.00 73 VAL A CA 1
ATOM 590 C C . VAL A 1 73 ? 0.565 -4.117 -13.703 1.00 96.00 73 VAL A C 1
ATOM 592 O O . VAL A 1 73 ? 0.777 -4.882 -12.755 1.00 96.00 73 VAL A O 1
ATOM 595 N N . LYS A 1 74 ? 0.041 -4.549 -14.855 1.00 95.56 74 LYS A N 1
ATOM 596 C CA . LYS A 1 74 ? -0.249 -5.967 -15.116 1.00 95.56 74 LYS A CA 1
ATOM 597 C C . LYS A 1 74 ? 1.025 -6.803 -15.172 1.00 95.56 74 LYS A C 1
ATOM 599 O O . LYS A 1 74 ? 1.065 -7.849 -14.529 1.00 95.56 74 LYS A O 1
ATOM 604 N N . ALA A 1 75 ? 2.052 -6.333 -15.879 1.00 93.38 75 ALA A N 1
ATOM 605 C CA . ALA A 1 75 ? 3.324 -7.033 -16.043 1.00 93.38 75 ALA A CA 1
ATOM 606 C C . ALA A 1 75 ? 4.042 -7.263 -14.703 1.00 93.38 75 ALA A C 1
ATOM 608 O O . ALA A 1 75 ? 4.624 -8.320 -14.490 1.00 93.38 75 ALA A O 1
ATOM 609 N N . MET A 1 76 ? 3.924 -6.326 -13.755 1.00 91.75 76 MET A N 1
ATOM 610 C CA . MET A 1 76 ? 4.438 -6.492 -12.388 1.00 91.75 76 MET A CA 1
ATOM 611 C C . MET A 1 76 ? 3.632 -7.483 -11.523 1.00 91.75 76 MET A C 1
ATOM 613 O O . MET A 1 76 ? 3.969 -7.698 -10.361 1.00 91.75 76 MET A O 1
ATOM 617 N N . GLY A 1 77 ? 2.527 -8.038 -12.031 1.00 91.19 77 GLY A N 1
ATOM 618 C CA . GLY A 1 77 ? 1.634 -8.924 -11.281 1.00 91.19 77 GLY A CA 1
ATOM 619 C C . GLY A 1 77 ? 0.603 -8.202 -10.406 1.00 91.19 77 GLY A C 1
ATOM 620 O O . GLY A 1 77 ? -0.146 -8.852 -9.686 1.00 91.19 77 GLY A O 1
ATOM 621 N N . PHE A 1 78 ? 0.501 -6.871 -10.488 1.00 93.38 78 PHE A N 1
ATOM 622 C CA . PHE A 1 78 ? -0.458 -6.061 -9.721 1.00 93.38 78 PHE A CA 1
ATOM 623 C C . PHE A 1 78 ? -1.761 -5.779 -10.489 1.00 93.38 78 PHE A C 1
ATOM 625 O O . PHE A 1 78 ? -2.579 -4.961 -10.064 1.00 93.38 78 PHE A O 1
ATOM 632 N N . GLY A 1 79 ? -2.001 -6.479 -11.603 1.00 95.00 79 GLY A N 1
ATOM 633 C CA . GLY A 1 79 ? -3.186 -6.292 -12.447 1.00 95.00 79 GLY A CA 1
ATOM 634 C C . GLY A 1 79 ? -4.523 -6.508 -11.722 1.00 95.00 79 GLY A C 1
ATOM 635 O O . GLY A 1 79 ? -5.542 -5.952 -12.132 1.00 95.00 79 GLY A O 1
ATOM 636 N N . GLY A 1 80 ? -4.537 -7.259 -10.615 1.00 94.19 80 GLY A N 1
ATOM 637 C CA . GLY A 1 80 ? -5.705 -7.395 -9.743 1.00 94.19 80 GLY A CA 1
ATOM 638 C C . GLY A 1 80 ? -6.201 -6.073 -9.161 1.00 94.19 80 GLY A C 1
ATOM 639 O O . GLY A 1 80 ? -7.409 -5.817 -9.147 1.00 94.19 80 GLY A O 1
ATOM 640 N N . LEU A 1 81 ? -5.271 -5.196 -8.774 1.00 94.38 81 LEU A N 1
ATOM 641 C CA . LEU A 1 81 ? -5.578 -3.902 -8.165 1.00 94.38 81 LEU A CA 1
ATOM 642 C C . LEU A 1 81 ? -6.276 -2.946 -9.129 1.00 94.38 81 LEU A C 1
ATOM 644 O O . LEU A 1 81 ? -7.044 -2.098 -8.686 1.00 94.38 81 LEU A O 1
ATOM 648 N N . LEU A 1 82 ? -6.093 -3.115 -10.441 1.00 95.75 82 LEU A N 1
ATOM 649 C CA . LEU A 1 82 ? -6.780 -2.307 -11.453 1.00 95.75 82 LEU A CA 1
ATOM 650 C C . LEU A 1 82 ? -8.310 -2.446 -11.378 1.00 95.75 82 LEU A C 1
ATOM 652 O O . LEU A 1 82 ? -9.047 -1.575 -11.837 1.00 95.75 82 LEU A O 1
ATOM 656 N N . ARG A 1 83 ? -8.808 -3.533 -10.774 1.00 93.56 83 ARG A N 1
ATOM 657 C CA . ARG A 1 83 ? -10.243 -3.777 -10.563 1.00 93.56 83 ARG A CA 1
ATOM 658 C C . ARG A 1 83 ? -10.772 -3.195 -9.250 1.00 93.56 83 ARG A C 1
ATOM 660 O O . ARG A 1 83 ? -11.959 -3.358 -8.959 1.00 93.56 83 ARG A O 1
ATOM 667 N N . LEU A 1 84 ? -9.931 -2.536 -8.452 1.00 90.12 84 LEU A N 1
ATOM 668 C CA . LEU A 1 84 ? -10.320 -1.967 -7.167 1.00 90.12 84 LEU A CA 1
ATOM 669 C C . LEU A 1 84 ? -11.355 -0.849 -7.367 1.00 90.12 84 LEU A C 1
ATOM 671 O O . LEU A 1 84 ? -11.088 0.192 -7.962 1.00 90.12 84 LEU A O 1
ATOM 675 N N . LYS A 1 85 ? -12.566 -1.070 -6.848 1.00 87.88 85 LYS A N 1
ATOM 676 C CA . LYS A 1 85 ? -13.675 -0.095 -6.882 1.00 87.88 85 LYS A CA 1
ATOM 677 C C . LYS A 1 85 ? -14.057 0.424 -5.497 1.00 87.88 85 LYS A C 1
ATOM 679 O O . LYS A 1 85 ? -14.845 1.363 -5.385 1.00 87.88 85 LYS A O 1
ATOM 684 N N . CYS A 1 86 ? -13.507 -0.182 -4.447 1.00 88.44 86 CYS A N 1
ATOM 685 C CA . CYS A 1 86 ? -13.796 0.172 -3.066 1.00 88.44 86 CYS A CA 1
ATOM 686 C C . CYS A 1 86 ? -13.118 1.499 -2.711 1.00 88.44 86 CYS A C 1
ATOM 688 O O . CYS A 1 86 ? -11.901 1.565 -2.598 1.00 88.44 86 CYS A O 1
ATOM 690 N N . THR A 1 87 ? -13.903 2.561 -2.526 1.00 90.75 87 THR A N 1
ATOM 691 C CA . THR A 1 87 ? -13.381 3.899 -2.185 1.00 90.75 87 THR A CA 1
ATOM 692 C C . THR A 1 87 ? -13.511 4.235 -0.700 1.00 90.75 87 THR A C 1
ATOM 694 O O . THR A 1 87 ? -12.943 5.229 -0.241 1.00 90.75 87 THR A O 1
ATOM 697 N N . ARG A 1 88 ? -14.273 3.438 0.059 1.00 87.94 88 ARG A N 1
ATOM 698 C CA . ARG A 1 88 ? -14.579 3.657 1.477 1.00 87.94 88 ARG A CA 1
ATOM 699 C C . ARG A 1 88 ? -14.729 2.322 2.193 1.00 87.94 88 ARG A C 1
ATOM 701 O O . ARG A 1 88 ? -15.305 1.395 1.640 1.00 87.94 88 ARG A O 1
ATOM 708 N N . LEU A 1 89 ? -14.271 2.276 3.439 1.00 88.19 89 LEU A N 1
ATOM 709 C CA . LEU A 1 89 ? -14.521 1.166 4.351 1.00 88.19 89 LEU A CA 1
ATOM 710 C C . LEU A 1 89 ? -15.624 1.552 5.329 1.00 88.19 89 LEU A C 1
ATOM 712 O O . LEU A 1 89 ? -15.621 2.668 5.861 1.00 88.19 89 LEU A O 1
ATOM 716 N N . ASP A 1 90 ? -16.545 0.625 5.581 1.00 88.88 90 ASP A N 1
ATOM 717 C CA . ASP A 1 90 ? -17.467 0.760 6.700 1.00 88.88 90 ASP A CA 1
ATOM 718 C C . ASP A 1 90 ? -16.682 0.558 8.000 1.00 88.88 90 ASP A C 1
ATOM 720 O O . ASP A 1 90 ? -16.190 -0.531 8.293 1.00 88.88 90 ASP A O 1
ATOM 724 N N . ARG A 1 91 ? -16.531 1.639 8.770 1.00 87.12 91 ARG A N 1
ATOM 725 C CA . ARG A 1 91 ? -15.711 1.633 9.986 1.00 87.12 91 ARG A CA 1
ATOM 726 C C . ARG A 1 91 ? -16.255 0.693 11.052 1.00 87.12 91 ARG A C 1
ATOM 728 O O . ARG A 1 91 ? -15.453 0.058 11.721 1.00 87.12 91 ARG A O 1
ATOM 735 N N . LYS A 1 92 ? -17.581 0.595 11.192 1.00 88.69 92 LYS A N 1
ATOM 736 C CA . LYS A 1 92 ? -18.203 -0.279 12.194 1.00 88.69 92 LYS A CA 1
ATOM 737 C C . LYS A 1 92 ? -17.978 -1.737 11.827 1.00 88.69 92 LYS A C 1
ATOM 739 O O . LYS A 1 92 ? -17.637 -2.538 12.688 1.00 88.69 92 LYS A O 1
ATOM 744 N N . LEU A 1 93 ? -18.117 -2.067 10.543 1.00 89.81 93 LEU A N 1
ATOM 745 C CA . LEU A 1 93 ? -17.809 -3.405 10.056 1.00 89.81 93 LEU A CA 1
ATOM 746 C C . LEU A 1 93 ? -16.329 -3.741 10.270 1.00 89.81 93 LEU A C 1
ATOM 748 O O . LEU A 1 93 ? -16.021 -4.807 10.788 1.00 89.81 93 LEU A O 1
ATOM 752 N N . CYS A 1 94 ? -15.410 -2.840 9.910 1.00 90.12 94 CYS A N 1
ATOM 753 C CA . CYS A 1 94 ? -13.981 -3.063 10.127 1.00 90.12 94 CYS A CA 1
ATOM 754 C C . CYS A 1 94 ? -13.643 -3.248 11.608 1.00 90.12 94 CYS A C 1
ATOM 756 O O . CYS A 1 94 ? -12.891 -4.156 11.937 1.00 90.12 94 CYS A O 1
ATOM 758 N N . GLU A 1 95 ? -14.214 -2.433 12.491 1.00 89.94 95 GLU A N 1
ATOM 759 C CA . GLU A 1 95 ? -14.048 -2.564 13.938 1.00 89.94 95 GLU A CA 1
ATOM 760 C C . GLU A 1 95 ? -14.526 -3.937 14.431 1.00 89.94 95 GLU A C 1
ATOM 762 O O . GLU A 1 95 ? -13.793 -4.633 15.134 1.00 89.94 95 GLU A O 1
ATOM 767 N N . GLN A 1 96 ? -15.703 -4.388 13.984 1.00 89.94 96 GLN A N 1
ATOM 768 C CA . GLN A 1 96 ? -16.209 -5.721 14.309 1.00 89.94 96 GLN A CA 1
ATOM 769 C C . GLN A 1 96 ? -15.295 -6.833 13.785 1.00 89.94 96 GLN A C 1
ATOM 771 O O . GLN A 1 96 ? -14.977 -7.751 14.537 1.00 89.94 96 GLN A O 1
ATOM 776 N N . LEU A 1 97 ? -14.836 -6.747 12.536 1.00 91.81 97 LEU A N 1
ATOM 777 C CA . LEU A 1 97 ? -13.938 -7.742 11.946 1.00 91.81 97 LEU A CA 1
ATOM 778 C C . LEU A 1 97 ? -12.599 -7.803 12.687 1.00 91.81 97 LEU A C 1
ATOM 780 O O . LEU A 1 97 ? -12.151 -8.889 13.042 1.00 91.81 97 LEU A O 1
ATOM 784 N N . VAL A 1 98 ? -11.992 -6.651 12.978 1.00 90.81 98 VAL A N 1
ATOM 785 C CA . VAL A 1 98 ? -10.721 -6.567 13.711 1.00 90.81 98 VAL A CA 1
ATOM 786 C C . VAL A 1 98 ? -10.878 -7.100 15.135 1.00 90.81 98 VAL A C 1
ATOM 788 O O . VAL A 1 98 ? -10.028 -7.861 15.582 1.00 90.81 98 VAL A O 1
ATOM 791 N N . SER A 1 99 ? -11.992 -6.808 15.820 1.00 91.94 99 SER A N 1
ATOM 792 C CA . SER A 1 99 ? -12.275 -7.353 17.163 1.00 91.94 99 SER A CA 1
ATOM 793 C C . SER A 1 99 ? -12.409 -8.884 17.199 1.00 91.94 99 SER A C 1
ATOM 795 O O . SER A 1 99 ? -12.393 -9.491 18.270 1.00 91.94 99 SER A O 1
ATOM 797 N N . LYS A 1 100 ? -12.582 -9.510 16.031 1.00 94.69 100 LYS A N 1
ATOM 798 C CA . LYS A 1 100 ? -12.729 -10.954 15.844 1.00 94.69 100 LYS A CA 1
ATOM 799 C C . LYS A 1 100 ? -11.547 -11.585 15.115 1.00 94.69 100 LYS A C 1
ATOM 801 O O . LYS A 1 100 ? -11.620 -12.767 14.795 1.00 94.69 100 LYS A O 1
ATOM 806 N N . PHE A 1 101 ? -10.487 -10.836 14.835 1.00 94.56 101 PHE A N 1
ATOM 807 C CA . PHE A 1 101 ? -9.298 -11.351 14.171 1.00 94.56 101 PHE A CA 1
ATOM 808 C C . PHE A 1 101 ? -8.201 -11.644 15.194 1.00 94.56 101 PHE A C 1
ATOM 810 O O . PHE A 1 101 ? -7.839 -10.773 15.983 1.00 94.56 101 PHE A O 1
ATOM 81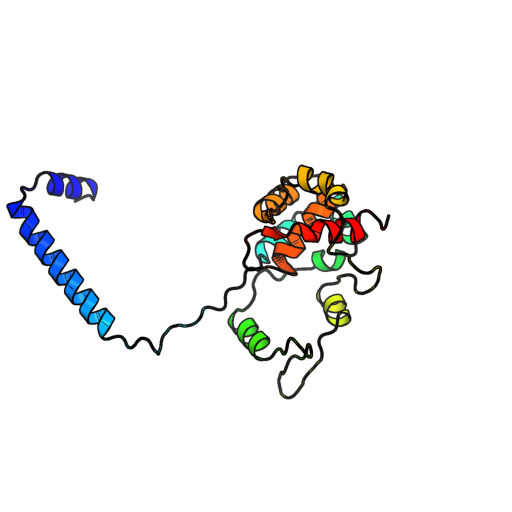7 N N . ASP A 1 102 ? -7.652 -12.855 15.164 1.00 94.62 102 ASP A N 1
ATOM 818 C CA . ASP A 1 102 ? -6.453 -13.204 15.920 1.00 94.62 102 ASP A CA 1
ATOM 819 C C . ASP A 1 102 ? -5.217 -13.114 15.007 1.00 94.62 102 ASP A C 1
ATOM 821 O O . ASP A 1 102 ? -5.070 -13.934 14.097 1.00 94.62 102 ASP A O 1
ATOM 825 N N . PRO A 1 103 ? -4.302 -12.155 15.238 1.00 92.19 103 PRO A N 1
ATOM 826 C CA . PRO A 1 103 ? -3.124 -11.974 14.398 1.00 92.19 103 PRO A CA 1
ATOM 827 C C . PRO A 1 103 ? -2.076 -13.082 14.552 1.00 92.19 103 PRO A C 1
ATOM 829 O O . PRO A 1 103 ? -1.196 -13.177 13.699 1.00 92.19 103 PRO A O 1
ATOM 832 N N . ILE A 1 104 ? -2.133 -13.901 15.610 1.00 93.50 104 ILE A N 1
ATOM 833 C CA . ILE A 1 104 ? -1.173 -14.994 15.823 1.00 93.50 104 ILE A CA 1
ATOM 834 C C . ILE A 1 104 ? -1.569 -16.207 14.981 1.00 93.50 104 ILE A C 1
ATOM 836 O O . ILE A 1 104 ? -0.745 -16.734 14.236 1.00 93.50 104 ILE A O 1
ATOM 840 N N . SER A 1 105 ? -2.829 -16.638 15.074 1.00 93.44 105 SER A N 1
ATOM 841 C CA . SER A 1 105 ? -3.34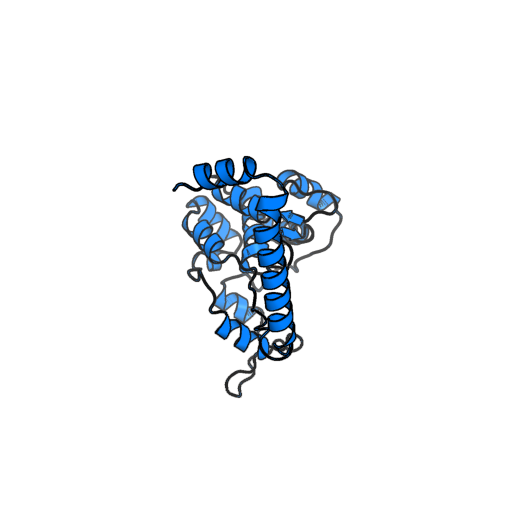6 -17.759 14.275 1.00 93.44 105 SER A CA 1
ATOM 842 C C . SER A 1 105 ? -3.815 -17.361 12.874 1.00 93.44 105 SER A C 1
ATOM 844 O O . SER A 1 105 ? -4.130 -18.237 12.070 1.00 93.44 105 SER A O 1
ATOM 846 N N . LEU A 1 106 ? -3.884 -16.057 12.581 1.00 94.56 106 LEU A N 1
ATOM 847 C CA . LEU A 1 106 ? -4.477 -15.486 11.368 1.00 94.56 106 LEU A CA 1
ATOM 848 C C . LEU A 1 106 ? -5.950 -15.888 11.172 1.00 94.56 106 LEU A C 1
ATOM 850 O O . LEU A 1 106 ? -6.449 -15.889 10.048 1.00 94.56 106 LEU A O 1
ATOM 854 N N . CYS A 1 107 ? -6.659 -16.230 12.250 1.00 95.94 107 CYS A N 1
ATOM 855 C CA . CYS A 1 107 ? -8.056 -16.654 12.196 1.00 95.94 107 CYS A CA 1
ATOM 856 C C . CYS A 1 107 ? -9.022 -15.480 12.352 1.00 95.94 107 CYS A C 1
ATOM 858 O O . CYS A 1 107 ? -8.829 -14.606 13.197 1.00 95.94 107 CYS A O 1
ATOM 860 N N . LEU A 1 108 ? -10.124 -15.516 11.603 1.00 94.62 108 LEU A N 1
ATOM 861 C CA . LEU A 1 108 ? -11.242 -14.587 11.762 1.00 94.62 108 LEU A CA 1
ATOM 862 C C . LEU A 1 108 ? -12.468 -15.310 12.342 1.00 94.62 108 LEU A C 1
ATOM 864 O O . LEU A 1 108 ? -13.049 -16.169 11.688 1.00 94.62 108 LEU A O 1
ATOM 868 N N . TYR A 1 109 ? -12.903 -14.939 13.544 1.00 93.62 109 TYR A N 1
ATOM 869 C CA . TYR A 1 109 ? -14.021 -15.579 14.243 1.00 93.62 109 TYR A CA 1
ATOM 870 C C . TYR A 1 109 ? -15.373 -14.950 13.877 1.00 93.62 109 TYR A C 1
ATOM 872 O O . TYR A 1 109 ? -15.787 -13.942 14.453 1.00 93.62 109 TYR A O 1
ATOM 880 N N . VAL A 1 110 ? -16.114 -15.564 12.953 1.00 90.62 110 VAL A N 1
ATOM 881 C CA . VAL A 1 110 ? -17.411 -15.041 12.483 1.00 90.62 110 VAL A CA 1
ATOM 882 C C . VAL A 1 110 ? -18.456 -16.149 12.453 1.00 90.62 110 VAL A C 1
ATOM 884 O O . VAL A 1 110 ? -18.239 -17.197 11.853 1.00 90.62 110 VAL A O 1
ATOM 887 N N . HIS A 1 111 ? -19.612 -15.917 13.083 1.00 88.81 111 HIS A N 1
ATOM 888 C CA . HIS A 1 111 ? -20.755 -16.845 13.088 1.00 88.81 111 HIS A CA 1
ATOM 889 C C . HIS A 1 111 ? -20.391 -18.302 13.449 1.00 88.81 111 HIS A C 1
ATOM 891 O O . HIS A 1 111 ? -20.838 -19.241 12.796 1.00 88.81 111 HIS A O 1
ATOM 897 N N . GLY A 1 112 ? -19.549 -18.496 14.471 1.00 89.81 112 GLY A N 1
ATOM 898 C CA . GLY A 1 112 ? -19.121 -19.831 14.916 1.00 89.81 112 GLY A CA 1
ATOM 899 C C . GLY A 1 112 ? -18.129 -20.531 13.980 1.00 89.81 112 GLY A C 1
ATOM 900 O O . GLY A 1 112 ? -17.816 -21.697 14.196 1.00 89.81 112 GLY A O 1
ATOM 901 N N . LYS A 1 113 ? -17.626 -19.836 12.953 1.00 92.94 113 LYS A N 1
ATOM 902 C CA . LYS A 1 113 ? -16.554 -20.300 12.065 1.00 92.94 113 LYS A CA 1
ATOM 903 C C . LYS A 1 113 ? -15.259 -19.547 12.359 1.00 92.94 113 LYS A C 1
ATOM 905 O O . LYS A 1 113 ? -15.295 -18.399 12.798 1.00 92.94 113 LYS A O 1
ATOM 910 N N . SER A 1 114 ? -14.134 -20.189 12.063 1.00 93.12 114 SER A N 1
ATOM 911 C CA . SER A 1 114 ? -12.786 -19.637 12.241 1.00 93.12 114 SER A CA 1
ATOM 912 C C . SER A 1 114 ? -11.899 -19.931 11.022 1.00 93.12 114 SER A C 1
ATOM 914 O O . SER A 1 114 ? -10.961 -20.724 11.126 1.00 93.12 114 SER A O 1
ATOM 916 N N . PRO A 1 115 ? -12.209 -19.379 9.832 1.00 92.38 115 PRO A N 1
ATOM 917 C CA . PRO A 1 115 ? -11.305 -19.477 8.691 1.00 92.38 115 PRO A CA 1
ATOM 918 C C . PRO A 1 115 ? -9.937 -18.869 9.023 1.00 92.38 115 PRO A C 1
ATOM 920 O O . PRO A 1 115 ? -9.860 -17.761 9.560 1.00 92.38 115 PRO A O 1
ATOM 923 N N . ILE A 1 116 ? -8.877 -19.593 8.663 1.00 95.62 116 ILE A N 1
ATOM 924 C CA . ILE A 1 116 ? -7.504 -19.084 8.647 1.00 95.62 116 ILE A CA 1
ATOM 925 C C . ILE A 1 116 ? -7.346 -18.254 7.375 1.00 95.62 116 ILE A C 1
ATOM 927 O O . ILE A 1 116 ? -7.626 -18.748 6.285 1.00 95.62 116 ILE A O 1
ATOM 931 N N . ILE A 1 117 ? -6.893 -17.011 7.511 1.00 94.44 117 ILE A N 1
ATOM 932 C CA . ILE A 1 117 ? -6.548 -16.156 6.378 1.00 94.44 117 ILE A CA 1
ATOM 933 C C . ILE A 1 117 ? -5.147 -16.531 5.902 1.00 94.44 117 ILE A C 1
ATOM 935 O O . ILE A 1 117 ? -4.165 -16.419 6.639 1.00 94.44 117 ILE A O 1
ATOM 939 N N . THR A 1 118 ? -5.052 -16.954 4.649 1.00 94.25 118 THR A N 1
ATOM 940 C CA . THR A 1 118 ? -3.810 -17.373 4.002 1.00 94.25 118 THR A CA 1
ATOM 941 C C . THR A 1 118 ? -3.371 -16.366 2.931 1.00 94.25 118 THR A C 1
ATOM 943 O O . THR A 1 118 ? -4.175 -15.559 2.453 1.00 94.25 118 THR A O 1
ATOM 946 N N . PRO A 1 119 ? -2.105 -16.414 2.476 1.00 92.56 119 PRO A N 1
ATOM 947 C CA . PRO A 1 119 ? -1.664 -15.626 1.323 1.00 92.56 119 PRO A CA 1
ATOM 948 C C . PRO A 1 119 ? -2.489 -15.881 0.051 1.00 92.56 119 PRO A C 1
ATOM 950 O O . PRO A 1 119 ? -2.659 -14.970 -0.759 1.00 92.56 119 PRO A O 1
ATOM 953 N N . LEU A 1 120 ? -3.034 -17.092 -0.113 1.00 94.94 120 LEU A N 1
ATOM 954 C CA . LEU A 1 120 ? -3.884 -17.442 -1.250 1.00 94.94 120 LEU A CA 1
ATOM 955 C C . LEU A 1 120 ? -5.219 -16.683 -1.219 1.00 94.94 120 LEU A C 1
ATOM 957 O O . LEU A 1 120 ? -5.698 -16.239 -2.260 1.00 94.94 120 LEU A O 1
ATOM 961 N N . ASP A 1 121 ? -5.790 -16.454 -0.035 1.00 94.25 121 ASP A N 1
ATOM 962 C CA . ASP A 1 121 ? -7.005 -15.642 0.110 1.00 94.25 121 ASP A CA 1
ATOM 963 C C . ASP A 1 121 ? -6.747 -14.189 -0.302 1.00 94.25 121 ASP A C 1
ATOM 965 O O . ASP A 1 121 ? -7.537 -13.586 -1.032 1.00 94.25 121 ASP A O 1
ATOM 969 N N . VAL A 1 122 ? -5.597 -13.636 0.099 1.00 92.31 122 VAL A N 1
ATOM 970 C CA . VAL A 1 122 ? -5.165 -12.291 -0.310 1.00 92.31 122 VAL A CA 1
ATOM 971 C C . VAL A 1 122 ? -4.979 -12.221 -1.829 1.00 92.31 122 VAL A C 1
ATOM 973 O O . VAL A 1 122 ? -5.416 -11.250 -2.452 1.00 92.31 122 VAL A O 1
ATOM 976 N N . HIS A 1 123 ? -4.394 -13.255 -2.438 1.00 94.00 123 HIS A N 1
ATOM 977 C CA . HIS A 1 123 ? -4.283 -13.372 -3.892 1.00 94.00 123 HIS A CA 1
ATOM 978 C C . HIS A 1 123 ? -5.652 -13.394 -4.573 1.00 94.00 123 HIS A C 1
ATOM 980 O O . HIS A 1 123 ? -5.877 -12.606 -5.486 1.00 94.00 123 HIS A O 1
ATOM 986 N N . HIS A 1 124 ? -6.595 -14.222 -4.128 1.00 93.38 124 HIS A N 1
ATOM 987 C CA . HIS A 1 124 ? -7.919 -14.284 -4.750 1.00 93.38 124 HIS A CA 1
ATOM 988 C C . HIS A 1 124 ? -8.700 -12.969 -4.622 1.00 93.38 124 HIS A C 1
ATOM 990 O O . HIS A 1 124 ? -9.384 -12.564 -5.564 1.00 93.38 124 HIS A O 1
ATOM 996 N N . ILE A 1 125 ? -8.586 -12.280 -3.483 1.00 90.88 125 ILE A N 1
ATOM 997 C CA . ILE A 1 125 ? -9.345 -11.052 -3.207 1.00 90.88 125 ILE A CA 1
ATOM 998 C C . ILE A 1 125 ? -8.727 -9.833 -3.903 1.00 90.88 125 ILE A C 1
ATOM 1000 O O . ILE A 1 125 ? -9.447 -9.041 -4.513 1.00 90.88 125 ILE A O 1
ATOM 1004 N N . LEU A 1 126 ? -7.405 -9.656 -3.809 1.00 91.38 126 LEU A N 1
ATOM 1005 C CA . LEU A 1 126 ? -6.710 -8.460 -4.306 1.00 91.38 126 LEU A CA 1
ATOM 1006 C C . LEU A 1 126 ? -6.019 -8.674 -5.660 1.00 91.38 126 LEU A C 1
ATOM 1008 O O . LEU A 1 126 ? -5.627 -7.704 -6.307 1.00 91.38 126 LEU A O 1
ATOM 1012 N N . GLY A 1 127 ? -5.873 -9.925 -6.101 1.00 92.50 127 GLY A N 1
ATOM 1013 C CA . GLY A 1 127 ? -5.134 -10.307 -7.306 1.00 92.50 127 GLY A CA 1
ATOM 1014 C C . GLY A 1 127 ? -3.652 -9.945 -7.235 1.00 92.50 127 GLY A C 1
ATOM 1015 O O . GLY A 1 127 ? -3.095 -9.508 -8.238 1.00 92.50 127 GLY A O 1
ATOM 1016 N N . LEU A 1 128 ? -3.050 -10.070 -6.046 1.00 91.62 128 LEU A N 1
ATOM 1017 C CA . LEU A 1 128 ? -1.618 -9.869 -5.807 1.00 91.62 128 LEU A CA 1
ATOM 1018 C C . LEU A 1 128 ? -0.848 -11.182 -5.984 1.00 91.62 128 LEU A C 1
ATOM 1020 O O . LEU A 1 128 ? -1.408 -12.230 -5.670 1.00 91.62 128 LEU A O 1
ATOM 1024 N N . PRO A 1 129 ? 0.429 -11.172 -6.396 1.00 89.00 129 PRO A N 1
ATOM 1025 C CA . PRO A 1 129 ? 1.232 -12.392 -6.462 1.00 89.00 129 PRO A CA 1
ATOM 1026 C C . PRO A 1 129 ? 1.347 -13.067 -5.083 1.00 89.00 129 PRO A C 1
ATOM 1028 O O . PRO A 1 129 ? 1.654 -12.396 -4.097 1.00 89.00 129 PRO A O 1
ATOM 1031 N N . CYS A 1 130 ? 1.106 -14.382 -5.006 1.00 89.56 130 CYS A N 1
ATOM 1032 C CA . CYS A 1 130 ? 1.268 -15.177 -3.774 1.00 89.56 130 CYS A CA 1
ATOM 1033 C C . CYS A 1 130 ? 2.424 -16.185 -3.823 1.00 89.56 130 CYS A C 1
ATOM 1035 O O . CYS A 1 130 ? 2.741 -16.797 -2.805 1.00 89.56 130 CYS A O 1
ATOM 1037 N N . GLU A 1 131 ? 3.084 -16.315 -4.972 1.00 86.19 131 GLU A N 1
ATOM 1038 C CA . GLU A 1 131 ? 4.246 -17.176 -5.184 1.00 86.19 131 GLU A CA 1
ATOM 1039 C C . GLU A 1 131 ? 5.400 -16.358 -5.774 1.00 86.19 131 GLU A C 1
ATOM 1041 O O . GLU A 1 131 ? 5.189 -15.299 -6.369 1.00 86.19 131 GLU A O 1
ATOM 1046 N N . GLY A 1 132 ? 6.633 -16.838 -5.600 1.00 83.81 132 GLY A N 1
ATOM 1047 C CA . GLY A 1 132 ? 7.830 -16.202 -6.147 1.00 83.81 132 GLY A CA 1
ATOM 1048 C C . GLY A 1 132 ? 8.994 -16.141 -5.162 1.00 83.81 132 GLY A C 1
ATOM 1049 O O . GLY A 1 132 ? 9.040 -16.850 -4.155 1.00 83.81 132 GLY A O 1
ATOM 1050 N N . LYS A 1 133 ? 9.973 -15.284 -5.473 1.00 82.94 133 LYS A N 1
ATOM 1051 C CA . LYS A 1 133 ? 11.149 -15.079 -4.620 1.00 82.94 133 LYS A CA 1
ATOM 1052 C C . LYS A 1 133 ? 10.745 -14.413 -3.303 1.00 82.94 133 LYS A C 1
ATOM 1054 O O . LYS A 1 133 ? 9.884 -13.537 -3.262 1.00 82.94 133 LYS A O 1
ATOM 1059 N N . ARG A 1 134 ? 11.427 -14.795 -2.220 1.00 83.56 134 ARG A N 1
ATOM 1060 C CA . ARG A 1 134 ? 11.251 -14.162 -0.908 1.00 83.56 134 ARG A CA 1
ATOM 1061 C C . ARG A 1 134 ? 11.599 -12.675 -0.998 1.00 83.56 134 ARG A C 1
ATOM 1063 O O . ARG A 1 134 ? 12.703 -12.318 -1.400 1.00 83.56 134 ARG A O 1
ATOM 1070 N N . VAL A 1 135 ? 10.673 -11.828 -0.557 1.00 84.69 135 VAL A N 1
ATOM 1071 C CA . VAL A 1 135 ? 10.876 -10.379 -0.478 1.00 84.69 135 VAL A CA 1
ATOM 1072 C C . VAL A 1 135 ? 11.876 -10.052 0.628 1.00 84.69 135 VAL A C 1
ATOM 1074 O O . VAL A 1 135 ? 11.703 -10.458 1.781 1.00 84.69 135 VAL A O 1
ATOM 1077 N N . ILE A 1 136 ? 12.917 -9.298 0.285 1.00 85.69 136 ILE A N 1
ATOM 1078 C CA . ILE A 1 136 ? 13.960 -8.873 1.218 1.00 85.69 136 ILE A CA 1
ATOM 1079 C C . ILE A 1 136 ? 13.670 -7.433 1.660 1.00 85.69 136 ILE A C 1
ATOM 1081 O O . ILE A 1 136 ? 13.619 -6.522 0.844 1.00 85.69 136 ILE A O 1
ATOM 1085 N N . LEU A 1 137 ? 13.474 -7.222 2.967 1.00 84.31 137 LEU A N 1
ATOM 1086 C CA . LEU A 1 137 ? 13.192 -5.898 3.560 1.00 84.31 137 LEU A CA 1
ATOM 1087 C C . LEU A 1 137 ? 14.429 -5.213 4.161 1.00 84.31 137 LEU A C 1
ATOM 1089 O O . LEU A 1 137 ? 14.343 -4.097 4.674 1.00 84.31 137 LEU A O 1
ATOM 1093 N N . LYS A 1 138 ? 15.567 -5.907 4.178 1.00 85.69 138 LYS A N 1
ATOM 1094 C CA . LYS A 1 138 ? 16.825 -5.436 4.758 1.00 85.69 138 LYS A CA 1
ATOM 1095 C C . LYS A 1 138 ? 17.947 -5.723 3.774 1.00 85.69 138 LYS A C 1
ATOM 1097 O O . LYS A 1 138 ? 18.090 -6.864 3.356 1.00 85.69 138 LYS A O 1
ATOM 1102 N N . GLY A 1 139 ? 18.748 -4.719 3.470 1.00 83.62 139 GLY A N 1
ATOM 1103 C CA . GLY A 1 139 ? 19.943 -4.857 2.651 1.00 83.62 139 GLY A CA 1
ATOM 1104 C C . GLY A 1 139 ? 20.907 -3.717 2.936 1.00 83.62 139 GLY A C 1
ATOM 1105 O O . GLY A 1 139 ? 20.653 -2.886 3.816 1.00 83.62 139 GLY A O 1
ATOM 1106 N N . ASP A 1 140 ? 22.009 -3.689 2.197 1.00 87.00 140 ASP A N 1
ATOM 1107 C CA . ASP A 1 140 ? 22.966 -2.591 2.272 1.00 87.00 140 ASP A CA 1
ATOM 1108 C C . ASP A 1 140 ? 22.328 -1.306 1.728 1.00 87.00 140 ASP A C 1
ATOM 1110 O O . ASP A 1 140 ? 21.635 -1.323 0.714 1.00 87.00 140 ASP A O 1
ATOM 1114 N N . ILE A 1 141 ? 22.544 -0.172 2.393 1.00 84.12 141 ILE A N 1
ATOM 1115 C CA . ILE A 1 141 ? 21.978 1.105 1.955 1.00 84.12 141 ILE A CA 1
ATOM 1116 C C . ILE A 1 141 ? 22.423 1.475 0.534 1.00 84.12 141 ILE A C 1
ATOM 1118 O O . ILE A 1 141 ? 21.618 2.027 -0.214 1.00 84.12 141 ILE A O 1
ATOM 1122 N N . SER A 1 142 ? 23.654 1.122 0.147 1.00 86.56 142 SER A N 1
ATOM 1123 C CA . SER A 1 142 ? 24.237 1.389 -1.176 1.00 86.56 142 SER A CA 1
ATOM 1124 C C . SER A 1 142 ? 23.393 0.832 -2.321 1.00 86.56 142 SER A C 1
ATOM 1126 O O . SER A 1 142 ? 23.312 1.437 -3.386 1.00 86.56 142 SER A O 1
ATOM 1128 N N . GLU A 1 143 ? 22.677 -0.261 -2.072 1.00 84.94 143 GLU A N 1
ATOM 1129 C CA . GLU A 1 143 ? 21.782 -0.904 -3.027 1.00 84.94 143 GLU A CA 1
ATOM 1130 C C . GLU A 1 143 ? 20.546 -0.079 -3.379 1.00 84.94 143 GLU A C 1
ATOM 1132 O O . GLU A 1 143 ? 19.972 -0.252 -4.456 1.00 84.94 143 GLU A O 1
ATOM 1137 N N . ILE A 1 144 ? 20.100 0.767 -2.451 1.00 87.19 144 ILE A N 1
ATOM 1138 C CA . ILE A 1 144 ? 18.878 1.563 -2.579 1.00 87.19 144 ILE A CA 1
ATOM 1139 C C . ILE A 1 144 ? 19.163 3.063 -2.645 1.00 87.19 144 ILE A C 1
ATOM 1141 O O . ILE A 1 144 ? 18.214 3.830 -2.787 1.00 87.19 144 ILE A O 1
ATOM 1145 N N . LEU A 1 145 ? 20.430 3.493 -2.557 1.00 86.75 145 LEU A N 1
ATOM 1146 C CA . LEU A 1 145 ? 20.821 4.905 -2.651 1.00 86.75 145 LEU A CA 1
ATOM 1147 C C . LEU A 1 145 ? 20.275 5.583 -3.919 1.00 86.75 145 LEU A C 1
ATOM 1149 O O . LEU A 1 145 ? 19.627 6.618 -3.760 1.00 86.75 145 LEU A O 1
ATOM 1153 N N . PRO A 1 146 ? 20.391 4.996 -5.131 1.00 86.12 146 PRO A N 1
ATOM 1154 C CA . PRO A 1 146 ? 19.847 5.627 -6.335 1.00 86.12 146 PRO A CA 1
ATOM 1155 C C . PRO A 1 146 ? 18.328 5.837 -6.256 1.00 86.12 146 PRO A C 1
ATOM 1157 O O . PRO A 1 146 ? 17.815 6.893 -6.606 1.00 86.12 146 PRO A O 1
ATOM 1160 N N . LEU A 1 147 ? 17.598 4.857 -5.711 1.00 85.19 147 LEU A N 1
ATOM 1161 C CA . LEU A 1 147 ? 16.148 4.963 -5.516 1.00 85.19 147 LEU A CA 1
ATOM 1162 C C . LEU A 1 147 ? 15.793 5.996 -4.436 1.00 85.19 147 LEU A C 1
ATOM 1164 O O . LEU A 1 147 ? 14.767 6.669 -4.529 1.00 85.19 147 LEU A O 1
ATOM 1168 N N . CYS A 1 148 ? 16.627 6.133 -3.403 1.00 84.31 148 CYS A N 1
ATOM 1169 C CA . CYS A 1 148 ? 16.444 7.153 -2.375 1.00 84.31 148 CYS A CA 1
ATOM 1170 C C . CYS A 1 148 ? 16.576 8.555 -2.974 1.00 84.31 148 CYS A C 1
ATOM 1172 O O . CYS A 1 148 ? 15.744 9.409 -2.681 1.00 84.31 148 CYS A O 1
ATOM 1174 N N . GLU A 1 149 ? 17.571 8.785 -3.828 1.00 84.06 149 GLU A N 1
ATOM 1175 C CA . GLU A 1 149 ? 17.769 10.067 -4.511 1.00 84.06 149 GLU A CA 1
ATOM 1176 C C . GLU A 1 149 ? 16.575 10.405 -5.411 1.00 84.06 149 GLU A C 1
ATOM 1178 O O . GLU A 1 149 ? 15.968 11.467 -5.242 1.00 84.06 149 GLU A O 1
ATOM 1183 N N . THR A 1 150 ? 16.151 9.468 -6.266 1.00 83.75 150 THR A N 1
ATOM 1184 C CA . THR A 1 150 ? 14.992 9.647 -7.158 1.00 83.75 150 THR A CA 1
ATOM 1185 C C . THR A 1 150 ? 13.713 9.988 -6.400 1.00 83.75 150 THR A C 1
ATOM 1187 O O . THR A 1 150 ? 12.955 10.869 -6.805 1.00 83.75 150 THR A O 1
ATOM 1190 N N . HIS A 1 151 ? 13.468 9.329 -5.266 1.00 79.31 151 HIS A N 1
ATOM 1191 C CA . HIS A 1 151 ? 12.254 9.540 -4.474 1.00 79.31 151 HIS A CA 1
ATOM 1192 C C . HIS A 1 151 ? 12.432 10.556 -3.329 1.00 79.31 151 HIS A C 1
ATOM 1194 O O . HIS A 1 151 ? 11.580 10.633 -2.439 1.00 79.31 151 HIS A O 1
ATOM 1200 N N . CYS A 1 152 ? 13.508 11.357 -3.359 1.00 71.19 152 CYS A N 1
ATOM 1201 C CA . CYS A 1 152 ? 13.817 12.416 -2.388 1.00 71.19 152 CYS A CA 1
ATOM 1202 C C . CYS A 1 152 ? 13.798 11.936 -0.923 1.00 71.19 152 CYS A C 1
ATOM 1204 O O . CYS A 1 152 ? 13.188 12.554 -0.044 1.00 71.19 152 CYS A O 1
ATOM 1206 N N . VAL A 1 153 ? 14.456 10.810 -0.659 1.00 74.00 153 VAL A N 1
ATOM 1207 C CA . VAL A 1 153 ? 14.489 10.118 0.631 1.00 74.00 153 VAL A CA 1
ATOM 1208 C C . VAL A 1 153 ? 15.848 10.324 1.294 1.00 74.00 153 VAL A C 1
ATOM 1210 O O . VAL A 1 153 ? 16.883 9.959 0.746 1.00 74.00 153 VAL A O 1
ATOM 1213 N N . GLY A 1 154 ? 15.861 10.875 2.510 1.00 64.00 154 GLY A N 1
ATOM 1214 C CA . GLY A 1 154 ? 17.086 10.978 3.310 1.00 64.00 154 GLY A CA 1
ATOM 1215 C C . GLY A 1 154 ? 17.540 9.633 3.897 1.00 64.00 154 GLY A C 1
ATOM 1216 O O . GLY A 1 154 ? 16.751 8.698 4.042 1.00 64.00 154 GLY A O 1
ATOM 1217 N N . ALA A 1 155 ? 18.798 9.561 4.344 1.00 57.84 155 ALA A N 1
ATOM 1218 C CA . ALA A 1 155 ? 19.452 8.345 4.846 1.00 57.84 155 ALA A CA 1
ATOM 1219 C C . ALA A 1 155 ? 18.817 7.686 6.092 1.00 57.84 155 ALA A C 1
ATOM 1221 O O . ALA A 1 155 ? 19.315 6.656 6.530 1.00 57.84 155 ALA A O 1
ATOM 1222 N N . GLN A 1 156 ? 17.753 8.241 6.683 1.00 64.25 156 GLN A N 1
ATOM 1223 C CA . GLN A 1 156 ? 16.948 7.621 7.752 1.00 64.25 156 GLN A CA 1
ATOM 1224 C C . GLN A 1 156 ? 15.440 7.920 7.611 1.00 64.25 156 GLN A C 1
ATOM 1226 O O . GLN A 1 156 ? 14.675 7.697 8.545 1.00 64.25 156 GLN A O 1
ATOM 1231 N N . GLY A 1 157 ? 15.002 8.452 6.465 1.00 78.44 157 GLY A N 1
ATOM 1232 C CA . GLY A 1 157 ? 13.651 8.987 6.298 1.00 78.44 157 GLY A CA 1
ATOM 1233 C C . GLY A 1 157 ? 12.606 7.970 5.835 1.00 78.44 157 GLY A C 1
ATOM 1234 O O . GLY A 1 157 ? 12.921 6.871 5.372 1.00 78.44 157 GLY A O 1
ATOM 1235 N N . SER A 1 158 ? 11.344 8.384 5.922 1.00 86.81 158 SER A N 1
ATOM 1236 C CA . SER A 1 158 ? 10.232 7.787 5.187 1.00 86.81 158 SER A CA 1
ATOM 1237 C C . SER A 1 158 ? 9.948 8.587 3.916 1.00 86.81 158 SER A C 1
ATOM 1239 O O . SER A 1 158 ? 10.206 9.789 3.840 1.00 86.81 158 SER A O 1
ATOM 1241 N N . ILE A 1 159 ? 9.423 7.903 2.904 1.00 90.31 159 ILE A N 1
ATOM 1242 C CA . ILE A 1 159 ? 9.018 8.486 1.627 1.00 90.31 159 ILE A CA 1
ATOM 1243 C C . ILE A 1 159 ? 7.616 9.064 1.821 1.00 90.31 159 ILE A C 1
ATOM 1245 O O . ILE A 1 159 ? 6.688 8.290 2.079 1.00 90.31 159 ILE A O 1
ATOM 1249 N N . PRO A 1 160 ? 7.410 10.391 1.741 1.00 90.88 160 PRO A N 1
ATOM 1250 C CA . PRO A 1 160 ? 6.097 10.969 1.990 1.00 90.88 160 PRO A CA 1
ATOM 1251 C C . PRO A 1 160 ? 5.076 10.435 0.987 1.00 90.88 160 PRO A C 1
ATOM 1253 O O . PRO A 1 160 ? 5.273 10.560 -0.222 1.00 90.88 160 PRO A O 1
ATOM 1256 N N . LEU A 1 161 ? 3.948 9.909 1.469 1.00 91.81 161 LEU A N 1
ATOM 1257 C CA . LEU A 1 161 ? 2.953 9.292 0.586 1.00 91.81 161 LEU A CA 1
ATOM 1258 C C . LEU A 1 161 ? 2.386 10.301 -0.428 1.00 91.81 161 LEU A C 1
ATOM 1260 O O . LEU A 1 161 ? 2.170 9.967 -1.586 1.00 91.81 161 LEU A O 1
ATOM 1264 N N . ARG A 1 162 ? 2.267 11.572 -0.017 1.00 91.44 162 ARG A N 1
ATOM 1265 C CA . ARG A 1 162 ? 1.892 12.700 -0.888 1.00 91.44 162 ARG A CA 1
ATOM 1266 C C . ARG A 1 162 ? 2.848 12.919 -2.066 1.00 91.44 162 ARG A C 1
ATOM 1268 O O . ARG A 1 162 ? 2.425 13.413 -3.103 1.00 91.44 162 ARG A O 1
ATOM 1275 N N . HIS A 1 163 ? 4.138 12.616 -1.889 1.00 92.12 163 HIS A N 1
ATOM 1276 C CA . HIS A 1 163 ? 5.126 12.747 -2.957 1.00 92.12 163 HIS A CA 1
ATOM 1277 C C . HIS A 1 163 ? 4.852 11.665 -3.994 1.00 92.12 163 HIS A C 1
ATOM 1279 O O . HIS A 1 163 ? 4.673 11.986 -5.163 1.00 92.12 163 HIS A O 1
ATOM 1285 N N . LEU A 1 164 ? 4.745 10.412 -3.547 1.00 94.00 164 LEU A N 1
ATOM 1286 C CA . LEU A 1 164 ? 4.444 9.273 -4.411 1.00 94.00 164 LEU A CA 1
ATOM 1287 C C . LEU A 1 164 ? 3.125 9.481 -5.163 1.00 94.00 164 LEU A C 1
ATOM 1289 O O . LEU A 1 164 ? 3.084 9.314 -6.375 1.00 94.00 164 LEU A O 1
ATOM 1293 N N . GLU A 1 165 ? 2.081 9.944 -4.468 1.00 94.81 165 GLU A N 1
ATOM 1294 C CA . GLU A 1 165 ? 0.802 10.299 -5.088 1.00 94.81 165 GLU A CA 1
ATOM 1295 C C . GLU A 1 165 ? 0.983 11.340 -6.202 1.00 94.81 165 GLU A C 1
ATOM 1297 O O . GLU A 1 165 ? 0.525 11.142 -7.325 1.00 94.81 165 GLU A O 1
ATOM 1302 N N . LYS A 1 166 ? 1.671 12.450 -5.902 1.00 94.88 166 LYS A N 1
ATOM 1303 C CA . LYS A 1 166 ? 1.913 13.520 -6.872 1.00 94.88 166 LYS A CA 1
ATOM 1304 C C . LYS A 1 166 ? 2.729 13.017 -8.062 1.00 94.88 166 LYS A C 1
ATOM 1306 O O . LYS A 1 166 ? 2.424 13.396 -9.184 1.00 94.88 166 LYS A O 1
ATOM 1311 N N . TYR A 1 167 ? 3.750 12.202 -7.831 1.00 94.31 167 TYR A N 1
ATOM 1312 C CA . TYR A 1 167 ? 4.587 11.664 -8.897 1.00 94.31 167 TYR A CA 1
ATOM 1313 C C . TYR A 1 167 ? 3.764 10.783 -9.841 1.00 94.31 167 TYR A C 1
ATOM 1315 O O . TYR A 1 167 ? 3.681 11.082 -11.027 1.00 94.31 167 TYR A O 1
ATOM 1323 N N . VAL A 1 168 ? 3.059 9.784 -9.296 1.00 95.94 168 VAL A N 1
ATOM 1324 C CA . VAL A 1 168 ? 2.246 8.836 -10.080 1.00 95.94 168 VAL A CA 1
ATOM 1325 C C . VAL A 1 168 ? 1.141 9.545 -10.871 1.00 95.94 168 VAL A C 1
ATOM 1327 O O . VAL A 1 168 ? 0.813 9.116 -11.966 1.00 95.94 168 VAL A O 1
ATOM 1330 N N . ARG A 1 169 ? 0.575 10.642 -10.350 1.00 95.69 169 ARG A N 1
ATOM 1331 C CA . ARG A 1 169 ? -0.455 11.424 -11.057 1.00 95.69 169 ARG A CA 1
ATOM 1332 C C . ARG A 1 169 ? 0.060 12.261 -12.226 1.00 95.69 169 ARG A C 1
ATOM 1334 O O . ARG A 1 169 ? -0.746 12.621 -13.071 1.00 95.69 169 ARG A O 1
ATOM 1341 N N . ASN A 1 170 ? 1.326 12.673 -12.198 1.00 94.50 170 ASN A N 1
ATOM 1342 C CA . ASN A 1 170 ? 1.857 13.663 -13.141 1.00 94.50 170 ASN A CA 1
ATOM 1343 C C . ASN A 1 170 ? 2.853 13.072 -14.142 1.00 94.50 170 ASN A C 1
ATOM 1345 O O . ASN A 1 170 ? 3.228 13.765 -15.080 1.00 94.50 170 ASN A O 1
ATOM 1349 N N . THR A 1 171 ? 3.332 11.847 -13.922 1.00 94.06 171 THR A N 1
ATOM 1350 C CA . THR A 1 171 ? 4.199 11.161 -14.881 1.00 94.06 171 THR A CA 1
ATOM 1351 C C . THR A 1 171 ? 3.359 10.507 -15.976 1.00 94.06 171 THR A C 1
ATOM 1353 O O . THR A 1 171 ? 2.352 9.858 -15.690 1.00 94.06 171 THR A O 1
ATOM 1356 N N . GLU A 1 172 ? 3.791 10.674 -17.223 1.00 92.69 172 GLU A N 1
ATOM 1357 C CA . GLU A 1 172 ? 3.274 9.936 -18.384 1.00 92.69 172 GLU A CA 1
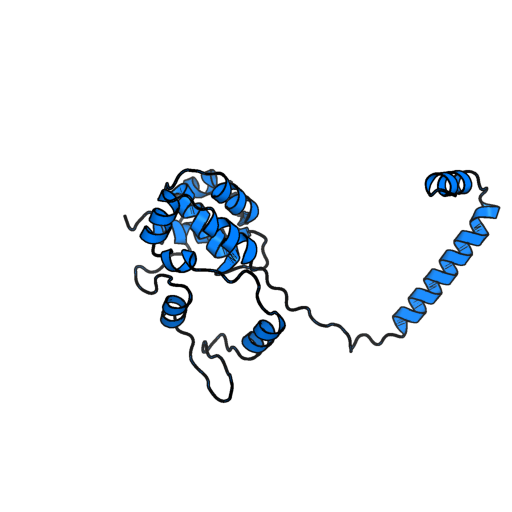ATOM 1358 C C . GLU A 1 172 ? 4.113 8.674 -18.656 1.00 92.69 172 GLU A C 1
ATOM 1360 O O . GLU A 1 172 ? 3.695 7.786 -19.399 1.00 92.69 172 GLU A O 1
ATOM 1365 N N . ASP A 1 173 ? 5.280 8.563 -18.010 1.00 92.50 173 ASP A N 1
ATOM 1366 C CA . ASP A 1 173 ? 6.199 7.445 -18.170 1.00 92.50 173 ASP A CA 1
ATOM 1367 C C . ASP A 1 173 ? 5.641 6.174 -17.513 1.00 92.50 173 ASP A C 1
ATOM 1369 O O . ASP A 1 173 ? 4.874 6.205 -16.542 1.00 92.50 173 ASP A O 1
ATOM 1373 N N . ASN A 1 174 ? 6.062 5.023 -18.032 1.00 92.50 174 ASN A N 1
ATOM 1374 C CA . ASN A 1 174 ? 5.759 3.698 -17.486 1.00 92.50 174 ASN A CA 1
ATOM 1375 C C . ASN A 1 174 ? 7.034 2.920 -17.096 1.00 92.50 174 ASN A C 1
ATOM 1377 O O . ASN A 1 174 ? 7.011 1.684 -17.003 1.00 92.50 174 ASN A O 1
ATOM 1381 N N . ASP A 1 175 ? 8.122 3.667 -16.895 1.00 91.94 175 ASP A N 1
ATOM 1382 C CA . ASP A 1 175 ? 9.469 3.199 -16.592 1.00 91.94 175 ASP A CA 1
ATOM 1383 C C . ASP A 1 175 ? 9.585 2.582 -15.186 1.00 91.94 175 ASP A C 1
ATOM 1385 O O . ASP A 1 175 ? 8.612 2.419 -14.441 1.00 91.94 175 ASP A O 1
ATOM 1389 N N . ASP A 1 176 ? 10.802 2.210 -14.800 1.00 91.12 176 ASP A N 1
ATOM 1390 C CA . ASP A 1 176 ? 11.049 1.616 -13.489 1.00 91.12 176 ASP A CA 1
ATOM 1391 C C . ASP A 1 176 ? 10.782 2.588 -12.330 1.00 91.12 176 ASP A C 1
ATOM 1393 O O . ASP A 1 176 ? 10.381 2.147 -11.250 1.00 91.12 176 ASP A O 1
ATOM 1397 N N . ASN A 1 177 ? 10.904 3.901 -12.546 1.00 91.31 177 ASN A N 1
ATOM 1398 C CA . ASN A 1 177 ? 10.582 4.902 -11.530 1.00 91.31 177 ASN A CA 1
ATOM 1399 C C . ASN A 1 177 ? 9.070 4.989 -11.296 1.00 91.31 177 ASN A C 1
ATOM 1401 O O . ASN A 1 177 ? 8.637 5.011 -10.138 1.00 91.31 177 ASN A O 1
ATOM 1405 N N . PHE A 1 178 ? 8.260 4.962 -12.360 1.00 94.62 178 PHE A N 1
ATOM 1406 C CA . PHE A 1 178 ? 6.806 4.819 -12.262 1.00 94.62 178 PHE A CA 1
ATOM 1407 C C . PHE A 1 178 ? 6.436 3.547 -11.497 1.00 94.62 178 PHE A C 1
ATOM 1409 O O . PHE A 1 178 ? 5.674 3.610 -10.529 1.00 94.62 178 PHE A O 1
ATOM 1416 N N . LYS A 1 179 ? 7.007 2.400 -11.881 1.00 94.25 179 LYS A N 1
ATOM 1417 C CA . LYS A 1 179 ? 6.746 1.102 -11.238 1.00 94.25 179 LYS A CA 1
ATOM 1418 C C . LYS A 1 179 ? 7.053 1.138 -9.740 1.00 94.25 179 LYS A C 1
ATOM 1420 O O . LYS A 1 179 ? 6.215 0.741 -8.925 1.00 94.25 179 LYS A O 1
ATOM 1425 N N . VAL A 1 180 ? 8.223 1.661 -9.367 1.00 93.31 180 VAL A N 1
ATOM 1426 C CA . VAL A 1 180 ? 8.643 1.808 -7.967 1.00 93.31 180 VAL A CA 1
ATOM 1427 C C . VAL A 1 180 ? 7.694 2.741 -7.216 1.00 93.31 180 VAL A C 1
ATOM 1429 O O . VAL A 1 180 ? 7.183 2.370 -6.156 1.00 93.31 180 VAL A O 1
ATOM 1432 N N . ALA A 1 181 ? 7.408 3.923 -7.767 1.00 94.38 181 ALA A N 1
ATOM 1433 C CA . ALA A 1 181 ? 6.542 4.906 -7.128 1.00 94.38 181 ALA A CA 1
ATOM 1434 C C . ALA A 1 181 ? 5.110 4.383 -6.940 1.00 94.38 181 ALA A C 1
ATOM 1436 O O . ALA A 1 181 ? 4.531 4.555 -5.865 1.00 94.38 181 ALA A O 1
ATOM 1437 N N . PHE A 1 182 ? 4.563 3.703 -7.951 1.00 95.50 182 PHE A N 1
ATOM 1438 C CA . PHE A 1 182 ? 3.239 3.091 -7.910 1.00 95.50 182 PHE A CA 1
ATOM 1439 C C . PHE A 1 182 ? 3.152 2.023 -6.817 1.00 95.50 182 PHE A C 1
ATOM 1441 O O . PHE A 1 182 ? 2.245 2.073 -5.984 1.00 95.50 182 PHE A O 1
ATOM 1448 N N . VAL A 1 183 ? 4.105 1.085 -6.763 1.00 94.31 183 VAL A N 1
ATOM 1449 C CA . 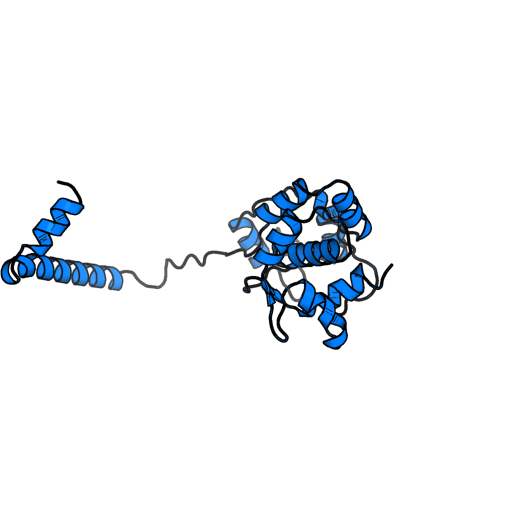VAL A 1 183 ? 4.089 0.015 -5.753 1.00 94.31 183 VAL A CA 1
ATOM 1450 C C . VAL A 1 183 ? 4.255 0.587 -4.348 1.00 94.31 183 VAL A C 1
ATOM 1452 O O . VAL A 1 183 ? 3.470 0.243 -3.464 1.00 94.31 183 VAL A O 1
ATOM 1455 N N . LEU A 1 184 ? 5.192 1.514 -4.130 1.00 94.06 184 LEU A N 1
ATOM 1456 C CA . LEU A 1 184 ? 5.345 2.180 -2.831 1.00 94.06 184 LEU A CA 1
ATOM 1457 C C . LEU A 1 184 ? 4.067 2.922 -2.427 1.00 94.06 184 LEU A C 1
ATOM 1459 O O . LEU A 1 184 ? 3.634 2.814 -1.278 1.00 94.06 184 LEU A O 1
ATOM 1463 N N . PHE A 1 185 ? 3.440 3.643 -3.361 1.00 95.00 185 PHE A N 1
ATOM 1464 C CA . PHE A 1 185 ? 2.182 4.334 -3.107 1.00 95.00 185 PHE A CA 1
ATOM 1465 C C . PHE A 1 185 ? 1.093 3.348 -2.675 1.00 95.00 185 PHE A C 1
ATOM 1467 O O . PHE A 1 185 ? 0.491 3.536 -1.623 1.00 95.00 185 PHE A O 1
ATOM 1474 N N . ILE A 1 186 ? 0.878 2.266 -3.424 1.00 94.75 186 ILE A N 1
ATOM 1475 C CA . ILE A 1 186 ? -0.114 1.231 -3.101 1.00 94.75 186 ILE A CA 1
ATOM 1476 C C . ILE A 1 186 ? 0.169 0.575 -1.743 1.00 94.75 186 ILE A C 1
ATOM 1478 O O . ILE A 1 186 ? -0.762 0.340 -0.967 1.00 94.75 186 ILE A O 1
ATOM 1482 N N . MET A 1 187 ? 1.437 0.318 -1.421 1.00 92.12 187 MET A N 1
ATOM 1483 C CA . MET A 1 187 ? 1.836 -0.213 -0.120 1.00 92.12 187 MET A CA 1
ATOM 1484 C C . MET A 1 187 ? 1.451 0.741 1.015 1.00 92.12 187 MET A C 1
ATOM 1486 O O . MET A 1 187 ? 0.764 0.334 1.949 1.00 92.12 187 MET A O 1
ATOM 1490 N N . GLY A 1 188 ? 1.816 2.020 0.919 1.00 92.25 188 GLY A N 1
ATOM 1491 C CA . GLY A 1 188 ? 1.500 3.011 1.952 1.00 92.25 188 GLY A CA 1
ATOM 1492 C C . GLY A 1 188 ? 0.026 3.418 2.016 1.00 92.25 188 GLY A C 1
ATOM 1493 O O . GLY A 1 188 ? -0.468 3.769 3.085 1.00 92.25 188 GLY A O 1
ATOM 1494 N N . ALA A 1 189 ? -0.682 3.378 0.889 1.00 93.00 189 ALA A N 1
ATOM 1495 C CA . ALA A 1 189 ? -2.062 3.835 0.778 1.00 93.00 189 ALA A CA 1
ATOM 1496 C C . ALA A 1 189 ? -3.085 2.734 1.067 1.00 93.00 189 ALA A C 1
ATOM 1498 O O . ALA A 1 189 ? -4.152 3.042 1.594 1.00 93.00 189 ALA A O 1
ATOM 1499 N N . VAL A 1 190 ? -2.807 1.479 0.701 1.00 92.06 190 VAL A N 1
ATOM 1500 C CA . VAL A 1 190 ? -3.814 0.405 0.688 1.00 92.06 190 VAL A CA 1
ATOM 1501 C C . VAL A 1 1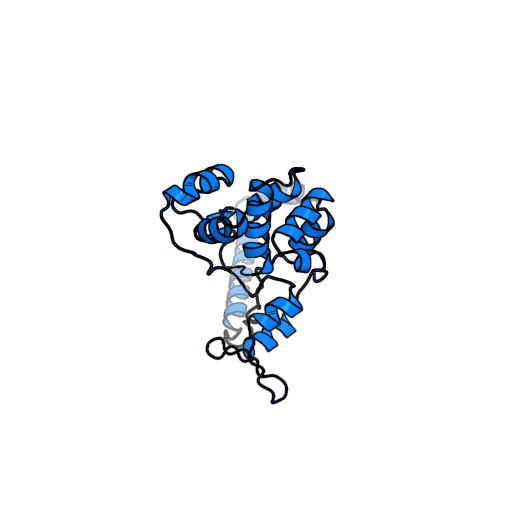90 ? -3.351 -0.832 1.452 1.00 92.06 190 VAL A C 1
ATOM 1503 O O . VAL A 1 190 ? -4.069 -1.275 2.344 1.00 92.06 190 VAL A O 1
ATOM 1506 N N . LEU A 1 191 ? -2.177 -1.386 1.132 1.00 90.00 191 LEU A N 1
ATOM 1507 C CA . LEU A 1 191 ? -1.802 -2.733 1.593 1.00 90.00 191 LEU A CA 1
ATOM 1508 C C . LEU A 1 191 ? -1.243 -2.770 3.018 1.00 90.00 191 LEU A C 1
ATOM 1510 O O . LEU A 1 191 ? -1.568 -3.668 3.788 1.00 90.00 191 LEU A O 1
ATOM 1514 N N . CYS A 1 192 ? -0.401 -1.805 3.374 1.00 86.69 192 CYS A N 1
ATOM 1515 C CA . CYS A 1 192 ? 0.231 -1.716 4.686 1.00 86.69 192 CYS A CA 1
ATOM 1516 C C . CYS A 1 192 ? 0.319 -0.260 5.181 1.00 86.69 192 CYS A C 1
ATOM 1518 O O . CYS A 1 192 ? 1.414 0.219 5.494 1.00 86.69 192 CYS A O 1
ATOM 1520 N N . PRO A 1 193 ? -0.814 0.470 5.255 1.00 86.94 193 PRO A N 1
ATOM 1521 C CA . PRO A 1 193 ? -0.823 1.805 5.836 1.00 86.94 193 PRO A CA 1
ATOM 1522 C C . PRO A 1 193 ? -0.403 1.732 7.309 1.00 86.94 193 PRO A C 1
ATOM 1524 O O . PRO A 1 193 ? -0.924 0.924 8.077 1.00 86.94 193 PRO A O 1
ATOM 1527 N N . THR A 1 194 ? 0.531 2.591 7.710 1.00 84.19 194 THR A N 1
ATOM 1528 C CA . THR A 1 194 ? 1.018 2.681 9.093 1.00 84.19 194 THR A CA 1
ATOM 1529 C C . THR A 1 194 ? 0.490 3.950 9.768 1.00 84.19 194 THR A C 1
ATOM 1531 O O . THR A 1 194 ? -0.302 4.705 9.199 1.00 84.19 194 THR A O 1
ATOM 1534 N N . SER A 1 195 ? 0.902 4.197 11.012 1.00 80.38 195 SER A N 1
ATOM 1535 C CA . SER A 1 195 ? 0.651 5.473 11.690 1.00 80.38 195 SER A CA 1
ATOM 1536 C C . SER A 1 195 ? 1.462 6.637 11.101 1.00 80.38 195 SER A C 1
ATOM 1538 O O . SER A 1 195 ? 1.111 7.794 11.348 1.00 80.38 195 SER A O 1
ATOM 1540 N N . GLU A 1 196 ? 2.507 6.357 10.317 1.00 82.25 196 GLU A N 1
ATOM 1541 C CA . GLU A 1 196 ? 3.323 7.365 9.640 1.00 82.25 196 GLU A CA 1
ATOM 1542 C C . GLU A 1 196 ? 2.640 7.883 8.364 1.00 82.25 196 GLU A C 1
ATOM 1544 O O . GLU A 1 196 ? 1.902 7.177 7.683 1.00 82.25 196 GLU A O 1
ATOM 1549 N N . LEU A 1 197 ? 2.923 9.134 7.988 1.00 82.62 197 LEU A N 1
ATOM 1550 C CA . LEU A 1 197 ? 2.395 9.765 6.763 1.00 82.62 197 LEU A CA 1
ATOM 1551 C C . LEU A 1 197 ? 3.183 9.383 5.492 1.00 82.62 197 LEU A C 1
ATOM 1553 O O . LEU A 1 197 ? 3.115 10.074 4.469 1.00 82.62 197 LEU A O 1
ATOM 1557 N N . GLY A 1 198 ? 3.975 8.319 5.563 1.00 86.75 198 GLY A N 1
ATOM 1558 C CA . GLY A 1 198 ? 4.902 7.914 4.521 1.00 86.75 198 GLY A CA 1
ATOM 1559 C C . GLY A 1 198 ? 5.243 6.434 4.588 1.00 86.75 198 GLY A C 1
ATOM 1560 O O . GLY A 1 198 ? 4.868 5.719 5.515 1.00 86.75 198 GLY A O 1
ATOM 1561 N N . VAL A 1 199 ? 5.963 5.986 3.570 1.00 89.19 199 VAL A N 1
ATOM 1562 C CA . VAL A 1 199 ? 6.413 4.605 3.424 1.00 89.19 199 VAL A CA 1
ATOM 1563 C C . VAL A 1 199 ? 7.832 4.506 3.959 1.00 89.19 199 VAL A C 1
ATOM 1565 O O . VAL A 1 199 ? 8.699 5.293 3.584 1.00 89.19 199 VAL A O 1
ATOM 1568 N N . ASN A 1 200 ? 8.098 3.548 4.843 1.00 88.19 200 ASN A N 1
ATOM 1569 C CA . ASN A 1 200 ? 9.451 3.346 5.346 1.00 88.19 200 ASN A CA 1
ATOM 1570 C C . ASN A 1 200 ? 10.396 2.975 4.189 1.00 88.19 200 ASN A C 1
ATOM 1572 O O . ASN A 1 200 ? 10.097 2.073 3.407 1.00 88.19 200 ASN A O 1
ATOM 1576 N N . ARG A 1 201 ? 11.568 3.612 4.108 1.00 87.06 201 ARG A N 1
ATOM 1577 C CA . ARG A 1 201 ? 12.556 3.347 3.047 1.00 87.06 201 ARG A CA 1
ATOM 1578 C C . ARG A 1 201 ? 12.977 1.881 2.913 1.00 87.06 201 ARG A C 1
ATOM 1580 O O . ARG A 1 201 ? 13.431 1.485 1.851 1.00 87.06 201 ARG A O 1
ATOM 1587 N N . ARG A 1 202 ? 12.818 1.055 3.955 1.00 86.56 202 ARG A N 1
ATOM 1588 C CA . ARG A 1 202 ? 13.094 -0.393 3.898 1.00 86.56 202 ARG A CA 1
ATOM 1589 C C . ARG A 1 202 ? 12.302 -1.105 2.800 1.00 86.56 202 ARG A C 1
ATOM 1591 O O . ARG A 1 202 ? 12.775 -2.100 2.260 1.00 86.56 202 ARG A O 1
ATOM 1598 N N . PHE A 1 203 ? 11.140 -0.572 2.424 1.00 88.94 203 PHE A N 1
ATOM 1599 C CA . PHE A 1 203 ? 10.363 -1.087 1.301 1.00 88.94 203 PHE A CA 1
ATOM 1600 C C . PHE A 1 203 ? 11.047 -0.878 -0.059 1.00 88.94 203 PHE A C 1
ATOM 1602 O O . PHE A 1 203 ? 10.709 -1.581 -1.003 1.00 88.94 203 PHE A O 1
ATOM 1609 N N . LEU A 1 204 ? 12.068 -0.022 -0.170 1.00 89.94 204 LEU A N 1
ATOM 1610 C CA . LEU A 1 204 ? 12.881 0.072 -1.386 1.00 89.94 204 LEU A CA 1
ATOM 1611 C C . LEU A 1 204 ? 13.668 -1.214 -1.659 1.00 89.94 204 LEU A C 1
ATOM 1613 O O . LEU A 1 204 ? 13.793 -1.599 -2.817 1.00 89.94 204 LEU A O 1
ATOM 1617 N N . HIS A 1 205 ? 14.124 -1.934 -0.626 1.00 88.81 205 HIS A N 1
ATOM 1618 C CA . HIS A 1 205 ? 14.731 -3.258 -0.827 1.00 88.81 205 HIS A CA 1
ATOM 1619 C C . HIS A 1 205 ? 13.710 -4.256 -1.385 1.00 88.81 205 HIS A C 1
ATOM 1621 O O . HIS A 1 205 ? 14.035 -5.036 -2.283 1.00 88.81 205 HIS A O 1
ATOM 1627 N N . ALA A 1 206 ? 12.465 -4.186 -0.899 1.00 87.31 206 ALA A N 1
ATOM 1628 C CA . ALA A 1 206 ? 11.376 -5.033 -1.373 1.00 87.31 206 ALA A CA 1
ATOM 1629 C C . ALA A 1 206 ? 11.124 -4.793 -2.860 1.00 87.31 206 ALA A C 1
ATOM 1631 O O . ALA A 1 206 ? 11.149 -5.720 -3.664 1.00 87.31 206 ALA A O 1
ATOM 1632 N N . VAL A 1 207 ? 10.946 -3.524 -3.222 1.00 87.44 207 VAL A N 1
ATOM 1633 C CA . VAL A 1 207 ? 10.635 -3.102 -4.583 1.00 87.44 207 VAL A CA 1
ATOM 1634 C C . VAL A 1 207 ? 11.784 -3.413 -5.541 1.00 87.44 207 VAL A C 1
ATOM 1636 O O . VAL A 1 207 ? 11.542 -3.972 -6.608 1.00 87.44 207 VAL A O 1
ATOM 1639 N N . ARG A 1 208 ? 13.036 -3.160 -5.141 1.00 85.06 208 ARG A N 1
ATOM 1640 C CA . ARG A 1 208 ? 14.224 -3.557 -5.911 1.00 85.06 208 ARG A CA 1
ATOM 1641 C C . ARG A 1 208 ? 14.231 -5.061 -6.190 1.00 85.06 208 ARG A C 1
ATOM 1643 O O . ARG A 1 208 ? 14.428 -5.471 -7.329 1.00 85.06 208 ARG A O 1
ATOM 1650 N N . THR A 1 209 ? 13.962 -5.873 -5.168 1.00 78.81 209 THR A N 1
ATOM 1651 C CA . THR A 1 209 ? 13.938 -7.338 -5.292 1.00 78.81 209 THR A CA 1
ATOM 1652 C C . THR A 1 209 ? 12.812 -7.823 -6.200 1.00 78.81 209 THR A C 1
ATOM 1654 O O . THR A 1 209 ? 13.031 -8.734 -6.990 1.00 78.81 209 THR A O 1
ATOM 1657 N N . CYS A 1 210 ? 11.618 -7.240 -6.090 1.00 76.06 210 CYS A N 1
ATOM 1658 C CA . CYS A 1 210 ? 10.429 -7.708 -6.802 1.00 76.06 210 CYS A CA 1
ATOM 1659 C C . CYS A 1 210 ? 10.327 -7.196 -8.241 1.00 76.06 210 CYS A C 1
ATOM 1661 O O . CYS A 1 210 ? 9.779 -7.903 -9.078 1.00 76.06 210 CYS A O 1
ATOM 1663 N N . LEU A 1 211 ? 10.803 -5.979 -8.519 1.00 78.56 211 LEU A N 1
ATOM 1664 C CA . LEU A 1 211 ? 10.554 -5.305 -9.797 1.00 78.56 211 LEU A CA 1
ATOM 1665 C C . LEU A 1 211 ? 11.803 -5.168 -10.668 1.00 78.56 211 LEU A C 1
ATOM 1667 O O . LEU A 1 211 ? 11.689 -5.224 -11.888 1.00 78.56 211 LEU A O 1
ATOM 1671 N N . LEU A 1 212 ? 12.979 -4.983 -10.058 1.00 73.62 212 LEU A N 1
ATOM 1672 C CA . LEU A 1 212 ? 14.202 -4.605 -10.781 1.00 73.62 212 LEU A CA 1
ATOM 1673 C C . LEU A 1 212 ? 15.195 -5.764 -10.951 1.00 73.62 212 LEU A C 1
ATOM 1675 O O . LEU A 1 212 ? 16.107 -5.669 -11.759 1.00 73.62 212 LEU A O 1
ATOM 1679 N N . LEU A 1 213 ? 15.039 -6.849 -10.186 1.00 63.22 213 LEU A N 1
ATOM 1680 C CA . LEU A 1 213 ? 15.917 -8.032 -10.223 1.00 63.22 213 LEU A CA 1
ATOM 1681 C C . LEU A 1 213 ? 15.222 -9.293 -10.773 1.00 63.22 213 LEU A C 1
ATOM 1683 O O . LEU A 1 213 ? 15.737 -10.408 -10.635 1.00 63.22 213 LEU A O 1
ATOM 1687 N N . VAL A 1 214 ? 14.013 -9.139 -11.319 1.00 56.88 214 VAL A N 1
ATOM 1688 C CA . VAL A 1 214 ? 13.185 -10.238 -11.850 1.00 56.88 214 VAL A CA 1
ATOM 1689 C C . VAL A 1 214 ? 13.013 -10.146 -13.375 1.00 56.88 214 VAL A C 1
ATOM 1691 O O . VAL A 1 214 ? 12.523 -11.103 -13.966 1.00 56.88 214 VAL A O 1
ATOM 1694 N N . ASN A 1 215 ? 13.488 -9.065 -14.005 1.00 42.28 215 ASN A N 1
ATOM 1695 C CA . ASN A 1 215 ? 13.522 -8.890 -15.461 1.00 42.28 215 ASN A CA 1
ATOM 1696 C C . ASN A 1 215 ? 14.945 -9.037 -16.000 1.00 42.28 215 ASN A C 1
ATOM 1698 O O . ASN A 1 215 ? 15.867 -8.516 -15.333 1.00 42.28 215 ASN A O 1
#

Organism: NCBI:txid479676

InterPro domains:
  IPR036910 High mobility group box domain superfamily [G3DSA:1.10.30.10] (1-51)
  IPR036910 High mobility group box domain superfamily [SSF47095] (4-36)